Protein AF-A0AAE1LHD4-F1 (afdb_monomer_lite)

Secondary structure (DSSP, 8-state):
---------HHHHHHHHHHHHHHHHTT-SSSSS---PPPPPGGG-EEETTS-EESSHHHHHHS---S-------S-------S--EEEESPPPTTGGGTT--------------------PPPHHHHHHHHHHHSSS-SS----S-HHHHHHHHHHHHHHHTT---STTSS----HHHHHHHIIIIIIHHHHHHHHHS-TTSTTHHHHHHHHHHHHHHHHHHHHHHHHHHHHHHHHHHHTS------------------PPPPPPPPPPP-------------

pLDDT: mean 71.4, std 17.95, range [34.34, 95.12]

Sequence (283 aa):
MAATTFQFSRTALLAMLLPALLASAALLPLALAACPCPPAPAAAEVCGSDHKTYPSACDLTCTAPTVLDTFRPDRRRACTPAGVTAAHPGPCRPAEDSVLAPELNDSLTTGGRARRSPKEPVTLEQYTGCCSRKSGYLCGHENYGNQEVSSLFAAKQECSCLGFPSEEYQGIVYNFEQWDRCKKLTCYDAGQSCWQSCRHGSRKFQDCRNTCYLQGLRCGCECLVMIFEQQDTSEEAEEAAPLVRSSSLDPDEEVSLTAAAPRPAAPAAPAVLLAAAALLTAW

InterPro domains:
  IPR002350 Kazal domain [PF07648] (34-63)
  IPR002350 Kazal domain [PS51465] (29-94)
  IPR036058 Kazal domain superfamily [SSF100895] (35-93)

Radius of gyration: 33.43 Å; chains: 1; bounding box: 106×88×86 Å

Foldseek 3Di:
DDDDDDDDPPVVVVVVVVVVVVVVVPPPDDPPQDDPDPQADLQQWFQWPVRFIDSHPSRQLRVDDDDDDPDDDDDDDDSDDDPTDGPGGHHRDPVVVVVPDDDDDDDDDDDDPDPDDPDDFQALVLLQVQQCVPPVDGLDDDPDVDPQVVVVVSLLSSLVSRVHDNPVPPPDPDPSVQLVVQLVVPQPVQLVVQLVPQDPPDPCSVVSNRVSVSSSSNSSSVSVVVVVVVVVVVVVVVVPPPPPPPPDDDDDDDDDDDDDDDDDDDDDDDDDDDDDDDDDDDD

Organism: NCBI:txid407009

Structure (mmCIF, N/CA/C/O backbone):
data_AF-A0AAE1LHD4-F1
#
_entry.id   AF-A0AAE1LHD4-F1
#
loop_
_atom_site.group_PDB
_atom_site.id
_atom_site.type_symbol
_atom_site.label_atom_id
_atom_site.label_alt_id
_atom_site.label_comp_id
_atom_site.label_asym_id
_atom_site.label_entity_id
_atom_site.label_seq_id
_atom_site.pdbx_PDB_ins_code
_atom_site.Cartn_x
_atom_site.Cartn_y
_atom_site.Cartn_z
_atom_site.occupancy
_atom_site.B_iso_or_equiv
_atom_site.auth_seq_id
_atom_site.auth_comp_id
_atom_site.auth_asym_id
_atom_site.auth_atom_id
_atom_site.pdbx_PDB_model_num
ATOM 1 N N . MET A 1 1 ? -65.462 60.675 -2.587 1.00 42.84 1 MET A N 1
ATOM 2 C CA . MET A 1 1 ? -64.532 59.673 -3.149 1.00 42.84 1 MET A CA 1
ATOM 3 C C . MET A 1 1 ? -64.633 58.427 -2.283 1.00 42.84 1 MET A C 1
ATOM 5 O O . MET A 1 1 ? -64.123 58.439 -1.174 1.00 42.84 1 MET A O 1
ATOM 9 N N . ALA A 1 2 ? -65.391 57.420 -2.721 1.00 44.91 2 ALA A N 1
ATOM 10 C CA . ALA A 1 2 ? -65.556 56.157 -2.003 1.00 44.91 2 ALA A CA 1
ATOM 11 C C . ALA A 1 2 ? -64.759 55.083 -2.748 1.00 44.91 2 ALA A C 1
ATOM 13 O O . ALA A 1 2 ? -65.034 54.810 -3.913 1.00 44.91 2 ALA A O 1
ATOM 14 N N . ALA A 1 3 ? -63.734 54.540 -2.094 1.00 49.16 3 ALA A N 1
ATOM 15 C CA . ALA A 1 3 ? -62.909 53.468 -2.626 1.00 49.16 3 ALA A CA 1
ATOM 16 C C . ALA A 1 3 ? -63.521 52.123 -2.219 1.00 49.16 3 ALA A C 1
ATOM 18 O O . ALA A 1 3 ? -63.497 51.745 -1.051 1.00 49.16 3 ALA A O 1
ATOM 19 N N . THR A 1 4 ? -64.091 51.411 -3.186 1.00 57.31 4 THR A N 1
ATOM 20 C CA . THR A 1 4 ? -64.522 50.018 -3.041 1.00 57.31 4 THR A CA 1
ATOM 21 C C . THR A 1 4 ? -63.319 49.099 -3.217 1.00 57.31 4 THR A C 1
ATOM 23 O O . THR A 1 4 ? -62.803 48.944 -4.323 1.00 57.31 4 THR A O 1
ATOM 26 N N . THR A 1 5 ? -62.863 48.489 -2.129 1.00 58.00 5 THR A N 1
ATOM 27 C CA . THR A 1 5 ? -61.831 47.451 -2.140 1.00 58.00 5 THR A CA 1
ATOM 28 C C . THR A 1 5 ? -62.464 46.091 -2.435 1.00 58.00 5 THR A C 1
ATOM 30 O O . THR A 1 5 ? -63.276 45.575 -1.672 1.00 58.00 5 THR A O 1
ATOM 33 N N . PHE A 1 6 ? -62.095 45.506 -3.577 1.00 56.97 6 PHE A N 1
ATOM 34 C CA . PHE A 1 6 ? -62.496 44.157 -3.974 1.00 56.97 6 PHE A CA 1
ATOM 35 C C . PHE A 1 6 ? -61.706 43.118 -3.170 1.00 56.97 6 PHE A C 1
ATOM 37 O O . PHE A 1 6 ? -60.492 42.975 -3.318 1.00 56.97 6 PHE A O 1
ATOM 44 N N . GLN A 1 7 ? -62.408 42.385 -2.311 1.00 60.22 7 GLN A N 1
ATOM 45 C CA . GLN A 1 7 ? -61.856 41.336 -1.464 1.00 60.22 7 GLN A CA 1
ATOM 46 C C . GLN A 1 7 ? -61.857 40.012 -2.248 1.00 60.22 7 GLN A C 1
ATOM 48 O O . GLN A 1 7 ? -62.799 39.226 -2.179 1.00 60.22 7 GLN A O 1
ATOM 53 N N . PHE A 1 8 ? -60.818 39.771 -3.053 1.00 54.38 8 PHE A N 1
ATOM 54 C CA . PHE A 1 8 ? -60.659 38.484 -3.737 1.00 54.38 8 PHE A CA 1
ATOM 55 C C . PHE A 1 8 ? -60.335 37.386 -2.716 1.00 54.38 8 PHE A C 1
ATOM 57 O O . PHE A 1 8 ? -59.286 37.393 -2.067 1.00 54.38 8 PHE A O 1
ATOM 64 N N . SER A 1 9 ? -61.266 36.443 -2.564 1.00 58.22 9 SER A N 1
ATOM 65 C CA . SER A 1 9 ? -61.147 35.308 -1.653 1.00 58.22 9 SER A CA 1
ATOM 66 C C . SER A 1 9 ? -59.992 34.401 -2.076 1.00 58.22 9 SER A C 1
ATOM 68 O O . SER A 1 9 ? -60.052 33.715 -3.098 1.00 58.22 9 SER A O 1
ATOM 70 N N . ARG A 1 10 ? -58.939 34.372 -1.251 1.00 62.28 10 ARG A N 1
ATOM 71 C CA . ARG A 1 10 ? -57.726 33.550 -1.423 1.00 62.28 10 ARG A CA 1
ATOM 72 C C . ARG A 1 10 ? -58.007 32.054 -1.620 1.00 62.28 10 ARG A C 1
ATOM 74 O O . ARG A 1 10 ? -57.157 31.338 -2.138 1.00 62.28 10 ARG A O 1
ATOM 81 N N . THR A 1 11 ? -59.194 31.585 -1.245 1.00 65.31 11 THR A N 1
ATOM 82 C CA . THR A 1 11 ? -59.599 30.179 -1.359 1.00 65.31 11 THR A CA 1
ATOM 83 C C . THR A 1 11 ? -59.817 29.723 -2.803 1.00 65.31 11 THR A C 1
ATOM 85 O O . THR A 1 11 ? -59.513 28.576 -3.120 1.00 65.31 11 THR A O 1
ATOM 88 N N . ALA A 1 12 ? -60.258 30.606 -3.705 1.00 63.97 12 ALA A N 1
ATOM 89 C CA . ALA A 1 12 ? -60.521 30.238 -5.101 1.00 63.97 12 ALA A CA 1
ATOM 90 C C . ALA A 1 12 ? -59.229 30.002 -5.905 1.00 63.97 12 ALA A C 1
ATOM 92 O O . ALA A 1 12 ? -59.182 29.145 -6.785 1.00 63.97 12 ALA A O 1
ATOM 93 N N . LEU A 1 13 ? -58.158 30.724 -5.565 1.00 60.38 13 LEU A N 1
ATOM 94 C CA . LEU A 1 13 ? -56.859 30.607 -6.232 1.00 60.38 13 LEU A CA 1
ATOM 95 C C . LEU A 1 13 ? -56.137 29.297 -5.870 1.00 60.38 13 LEU A C 1
ATOM 97 O O . LEU A 1 13 ? -55.505 28.686 -6.727 1.00 60.38 13 LEU A O 1
ATOM 101 N N . LEU A 1 14 ? -56.288 28.823 -4.628 1.00 61.97 14 LEU A N 1
ATOM 102 C CA . LEU A 1 14 ? -55.712 27.549 -4.180 1.00 61.97 14 LEU A CA 1
ATOM 103 C C . LEU A 1 14 ? -56.397 26.327 -4.811 1.00 61.97 14 LEU A C 1
ATOM 105 O O . LEU A 1 14 ? -55.721 25.353 -5.136 1.00 61.97 14 LEU A O 1
ATOM 109 N N . ALA A 1 15 ? -57.712 26.387 -5.045 1.00 66.81 15 ALA A N 1
ATOM 110 C CA . ALA A 1 15 ? -58.463 25.280 -5.642 1.00 66.81 15 ALA A CA 1
ATOM 111 C C . ALA A 1 15 ? -58.086 25.010 -7.113 1.00 66.81 15 ALA A C 1
ATOM 113 O O . ALA A 1 15 ? -58.158 23.869 -7.564 1.00 66.81 15 ALA A O 1
ATOM 114 N N . MET A 1 16 ? -57.638 26.034 -7.848 1.00 67.38 16 MET A N 1
ATOM 115 C CA . MET A 1 16 ? -57.263 25.903 -9.264 1.00 67.38 16 MET A CA 1
ATOM 116 C C . MET A 1 16 ? -55.822 25.405 -9.474 1.00 67.38 16 MET A C 1
ATOM 118 O O . MET A 1 16 ? -55.519 24.854 -10.528 1.00 67.38 16 MET A O 1
ATOM 122 N N . LEU A 1 17 ? -54.927 25.560 -8.490 1.00 64.44 17 LEU A N 1
ATOM 123 C CA . LEU A 1 17 ? -53.506 25.192 -8.626 1.00 64.44 17 LEU A CA 1
ATOM 124 C C . LEU A 1 17 ? -53.196 23.741 -8.210 1.00 64.44 17 LEU A C 1
ATOM 126 O O . LEU A 1 17 ? -52.230 23.155 -8.701 1.00 64.44 17 LEU A O 1
ATOM 130 N N . LEU A 1 18 ? -54.023 23.136 -7.352 1.00 68.50 18 LEU A N 1
ATOM 131 C CA . LEU A 1 18 ? -53.816 21.777 -6.833 1.00 68.50 18 LEU A CA 1
ATOM 132 C C . LEU A 1 18 ? -53.799 20.660 -7.906 1.00 68.50 18 LEU A C 1
ATOM 134 O O . LEU A 1 18 ? -52.892 19.826 -7.867 1.00 68.50 18 LEU A O 1
ATOM 138 N N . PRO A 1 19 ? -54.738 20.607 -8.876 1.00 63.91 19 PRO A N 1
ATOM 139 C CA . PRO A 1 19 ? -54.756 19.514 -9.852 1.00 63.91 19 PRO A CA 1
ATOM 140 C C . PRO A 1 19 ? -53.612 19.601 -10.878 1.00 63.91 19 PRO A C 1
ATOM 142 O O . PRO A 1 19 ? -53.141 18.568 -11.349 1.00 63.91 19 PRO A O 1
ATOM 145 N N . ALA A 1 20 ? -53.107 20.803 -11.183 1.00 61.66 20 ALA A N 1
ATOM 146 C CA . ALA A 1 20 ? -51.972 20.986 -12.097 1.00 61.66 20 ALA A CA 1
ATOM 147 C C . ALA A 1 20 ? -50.634 20.516 -11.488 1.00 61.66 20 ALA A C 1
ATOM 149 O O . ALA A 1 20 ? -49.793 19.946 -12.188 1.00 61.66 20 ALA A O 1
ATOM 150 N N . LEU A 1 21 ? -50.452 20.707 -10.176 1.00 60.88 21 LEU A N 1
ATOM 151 C CA . LEU A 1 21 ? -49.291 20.200 -9.433 1.00 60.88 21 LEU A CA 1
ATOM 152 C C . LEU A 1 21 ? -49.320 18.673 -9.253 1.00 60.88 21 LEU A C 1
ATOM 154 O O . LEU A 1 21 ? -48.279 18.026 -9.328 1.00 60.88 21 LEU A O 1
ATOM 158 N N . LEU A 1 22 ? -50.500 18.071 -9.076 1.00 60.59 22 LEU A N 1
ATOM 159 C CA . LEU A 1 22 ? -50.628 16.610 -8.985 1.00 60.59 22 LEU A CA 1
ATOM 160 C C . LEU A 1 22 ? -50.371 15.902 -10.327 1.00 60.59 22 LEU A C 1
ATOM 162 O O . LEU A 1 22 ? -49.771 14.830 -10.342 1.00 60.59 22 LEU A O 1
ATOM 166 N N . ALA A 1 23 ? -50.748 16.508 -11.458 1.00 57.28 23 ALA A N 1
ATOM 167 C CA . ALA A 1 23 ? -50.506 15.934 -12.786 1.00 57.28 23 ALA A CA 1
ATOM 168 C C . ALA A 1 23 ? -49.021 15.957 -13.209 1.00 57.28 23 ALA A C 1
ATOM 170 O O . ALA A 1 23 ? -48.595 15.132 -14.016 1.00 57.28 23 ALA A O 1
ATOM 171 N N . SER A 1 24 ? -48.212 16.866 -12.655 1.00 56.28 24 SER A N 1
ATOM 172 C CA . SER A 1 24 ? -46.787 17.006 -12.996 1.00 56.28 24 SER A CA 1
ATOM 173 C C . SER A 1 24 ? -45.866 16.061 -12.207 1.00 56.28 24 SER A C 1
ATOM 175 O O . SER A 1 24 ? -44.758 15.778 -12.656 1.00 56.28 24 SER A O 1
ATOM 177 N N . ALA A 1 25 ? -46.326 15.496 -11.086 1.00 54.88 25 ALA A N 1
ATOM 178 C CA . ALA A 1 25 ? -45.542 14.563 -10.271 1.00 54.88 25 ALA A CA 1
ATOM 179 C C . ALA A 1 25 ? -45.547 13.110 -10.797 1.00 54.88 25 ALA A C 1
ATOM 181 O O . ALA A 1 25 ? -44.648 12.337 -10.471 1.00 54.88 25 ALA A O 1
ATOM 182 N N . ALA A 1 26 ? -46.520 12.724 -11.631 1.00 54.72 26 ALA A N 1
ATOM 183 C CA . ALA A 1 26 ? -46.697 11.331 -12.060 1.00 54.72 26 ALA A CA 1
ATOM 184 C C . ALA A 1 26 ? -45.858 10.911 -13.288 1.00 54.72 26 ALA A C 1
ATOM 186 O O . ALA A 1 26 ? -45.766 9.722 -13.578 1.00 54.72 26 ALA A O 1
ATOM 187 N N . LEU A 1 27 ? -45.225 11.851 -14.002 1.00 52.78 27 LEU A N 1
ATOM 188 C CA . LEU A 1 27 ? -44.420 11.558 -15.203 1.00 52.78 27 LEU A CA 1
ATOM 189 C C . LEU A 1 27 ? -42.903 11.501 -14.949 1.00 52.78 27 LEU A C 1
ATOM 191 O O . LEU A 1 27 ? -42.139 11.261 -15.881 1.00 52.78 27 LEU A O 1
ATOM 195 N N . LEU A 1 28 ? -42.444 11.706 -13.710 1.00 53.38 28 LEU A N 1
ATOM 196 C CA . LEU A 1 28 ? -41.013 11.805 -13.396 1.00 53.38 28 LEU A CA 1
ATOM 197 C C . LEU A 1 28 ? -40.227 10.521 -13.016 1.00 53.38 28 LEU A C 1
ATOM 199 O O . LEU A 1 28 ? -39.018 10.673 -12.832 1.00 53.38 28 LEU A O 1
ATOM 203 N N . PRO A 1 29 ? -40.755 9.277 -12.919 1.00 51.25 29 PRO A N 1
ATOM 204 C CA . PRO A 1 29 ? -39.949 8.181 -12.367 1.00 51.25 29 PRO A CA 1
ATOM 205 C C . PRO A 1 29 ? -39.412 7.162 -13.396 1.00 51.25 29 PRO A C 1
ATOM 207 O O . PRO A 1 29 ? -39.362 5.980 -13.079 1.00 51.25 29 PRO A O 1
ATOM 210 N N . LEU A 1 30 ? -39.003 7.554 -14.613 1.00 50.09 30 LEU A N 1
ATOM 211 C CA . LEU A 1 30 ? -38.451 6.586 -15.596 1.00 50.09 30 LEU A CA 1
ATOM 212 C C . LEU A 1 30 ? -37.137 6.992 -16.296 1.00 50.09 30 LEU A C 1
ATOM 214 O O . LEU A 1 30 ? -36.591 6.200 -17.055 1.00 50.09 30 LEU A O 1
ATOM 218 N N . ALA A 1 31 ? -36.572 8.175 -16.027 1.00 50.78 31 ALA A N 1
ATOM 219 C CA . ALA A 1 31 ? -35.369 8.669 -16.724 1.00 50.78 31 ALA A CA 1
ATOM 220 C C . ALA A 1 31 ? -34.069 8.650 -15.884 1.00 50.78 31 ALA A C 1
ATOM 222 O O . ALA A 1 31 ? -33.108 9.350 -16.214 1.00 50.78 31 ALA A O 1
ATOM 223 N N . LEU A 1 32 ? -34.033 7.887 -14.785 1.00 53.19 32 LEU A N 1
ATOM 224 C CA . LEU A 1 32 ? -32.940 7.911 -13.796 1.00 53.19 32 LEU A CA 1
ATOM 225 C C . LEU A 1 32 ? -32.068 6.645 -13.737 1.00 53.19 32 LEU A C 1
ATOM 227 O O . LEU A 1 32 ? -31.221 6.559 -12.858 1.00 53.19 32 LEU A O 1
ATOM 231 N N . ALA A 1 33 ? -32.215 5.684 -14.653 1.00 54.31 33 ALA A N 1
ATOM 232 C CA . ALA A 1 33 ? -31.524 4.392 -14.52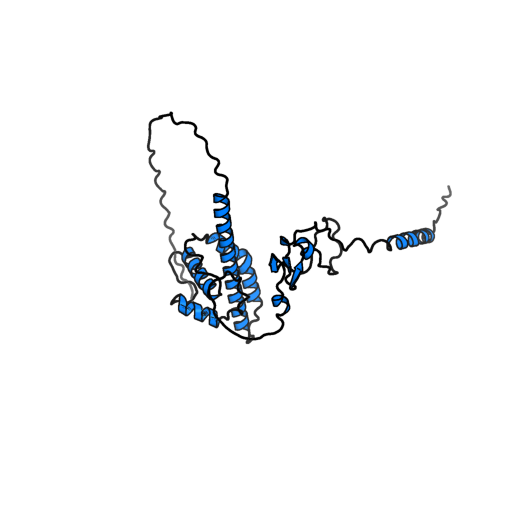9 1.00 54.31 33 ALA A CA 1
ATOM 233 C C . ALA A 1 33 ? -30.831 3.900 -15.810 1.00 54.31 33 ALA A C 1
ATOM 235 O O . ALA A 1 33 ? -30.786 2.702 -16.067 1.00 54.31 33 ALA A O 1
ATOM 236 N N . ALA A 1 34 ? -30.283 4.799 -16.625 1.00 56.53 34 ALA A N 1
ATOM 237 C CA . ALA A 1 34 ? -29.390 4.385 -17.701 1.00 56.53 34 ALA A CA 1
ATOM 238 C C . ALA A 1 34 ? -28.229 5.370 -17.802 1.00 56.53 34 ALA A C 1
ATOM 240 O O . ALA A 1 34 ? -28.387 6.479 -18.311 1.00 56.53 34 ALA A O 1
ATOM 241 N N . CYS A 1 35 ? -27.061 4.975 -17.302 1.00 65.88 35 CYS A N 1
ATOM 242 C CA . CYS A 1 35 ? -25.823 5.507 -17.845 1.00 65.88 35 CYS A CA 1
ATOM 243 C C . CYS A 1 35 ? -25.655 4.945 -19.258 1.00 65.88 35 CYS A C 1
ATOM 245 O O . CYS A 1 35 ? -25.518 3.728 -19.394 1.00 65.88 35 CYS A O 1
ATOM 247 N N . PRO A 1 36 ? -25.643 5.766 -20.316 1.00 74.69 36 PRO A N 1
ATOM 248 C CA . PRO A 1 36 ? -25.242 5.276 -21.621 1.00 74.69 36 PRO A CA 1
ATOM 249 C C . PRO A 1 36 ? -23.716 5.121 -21.633 1.00 74.69 36 PRO A C 1
ATOM 251 O O . PRO A 1 36 ? -22.993 6.074 -21.920 1.00 74.69 36 PRO A O 1
ATOM 254 N N . CYS A 1 37 ? -23.223 3.932 -21.295 1.00 81.75 37 CYS A N 1
ATOM 255 C CA . CYS A 1 37 ? -21.841 3.566 -21.578 1.00 81.75 37 CYS A CA 1
ATOM 256 C C . CYS A 1 37 ? -21.720 3.219 -23.071 1.00 81.75 37 CYS A C 1
ATOM 258 O O . CYS A 1 37 ? -22.602 2.543 -23.614 1.00 81.75 37 CYS A O 1
ATOM 260 N N . PRO A 1 38 ? -20.686 3.711 -23.779 1.00 85.38 38 PRO A N 1
ATOM 261 C CA . PRO A 1 38 ? -20.447 3.286 -25.150 1.00 85.38 38 PRO A CA 1
ATOM 262 C C . PRO A 1 38 ? -20.172 1.773 -25.176 1.00 85.38 38 PRO A C 1
ATOM 264 O O . PRO A 1 38 ? -19.605 1.247 -24.216 1.00 85.38 38 PRO A O 1
ATOM 267 N N . PRO A 1 39 ? -20.540 1.065 -26.257 1.00 84.38 39 PRO A N 1
ATOM 268 C CA . PRO A 1 39 ? -20.242 -0.355 -26.382 1.00 84.38 39 PRO A CA 1
ATOM 269 C C . PRO A 1 39 ? -18.728 -0.576 -26.294 1.00 84.38 39 PRO A C 1
ATOM 271 O O . PRO A 1 39 ? -17.961 0.019 -27.054 1.00 84.38 39 PRO A O 1
ATOM 274 N N . ALA A 1 40 ? -18.309 -1.419 -25.355 1.00 85.75 40 ALA A N 1
ATOM 275 C CA . ALA A 1 40 ? -16.911 -1.737 -25.113 1.00 85.75 40 ALA A CA 1
ATOM 276 C C . ALA A 1 40 ? -16.550 -3.103 -25.730 1.00 85.75 40 ALA A C 1
ATOM 278 O O . ALA A 1 40 ? -17.396 -4.000 -25.778 1.00 85.75 40 ALA A O 1
ATOM 279 N N . PRO A 1 41 ? -15.319 -3.283 -26.242 1.00 85.94 41 PRO A N 1
ATOM 280 C CA . PRO A 1 41 ? -14.858 -4.588 -26.707 1.00 85.94 41 PRO A CA 1
ATOM 281 C C . PRO A 1 41 ? -14.706 -5.554 -25.524 1.00 85.94 41 PRO A C 1
ATOM 283 O O . PRO A 1 41 ? -14.436 -5.119 -24.412 1.00 85.94 41 PRO A O 1
ATOM 286 N N . ALA A 1 42 ? -14.763 -6.868 -25.765 1.00 79.38 42 ALA A N 1
ATOM 287 C CA . ALA A 1 42 ? -14.571 -7.879 -24.712 1.00 79.38 42 ALA A CA 1
ATOM 288 C C . ALA A 1 42 ? -13.225 -7.740 -23.962 1.00 79.38 42 ALA A C 1
ATOM 290 O O . ALA A 1 42 ? -13.112 -8.087 -22.794 1.00 79.38 42 ALA A O 1
ATOM 291 N N . ALA A 1 43 ? -12.201 -7.169 -24.605 1.00 83.06 43 ALA A N 1
ATOM 292 C CA . ALA A 1 43 ? -10.917 -6.872 -23.965 1.00 83.06 43 ALA A CA 1
ATOM 293 C C . ALA A 1 43 ? -10.984 -5.757 -22.896 1.00 83.06 43 ALA A C 1
ATOM 295 O O . ALA A 1 43 ? -10.015 -5.559 -22.170 1.00 83.06 43 ALA A O 1
ATOM 296 N N . ALA A 1 44 ? -12.092 -5.016 -22.819 1.00 90.38 44 ALA A N 1
ATOM 297 C CA . ALA A 1 44 ? -12.313 -3.944 -21.852 1.00 90.38 44 ALA A CA 1
ATOM 298 C C . ALA A 1 44 ? -13.053 -4.407 -20.586 1.00 90.38 44 ALA A C 1
ATOM 300 O O . ALA A 1 44 ? -13.334 -3.573 -19.723 1.00 90.38 44 ALA A O 1
ATOM 301 N N . GLU A 1 45 ? -13.358 -5.704 -20.470 1.00 95.12 45 GLU A N 1
ATOM 302 C CA . GLU A 1 45 ? -13.973 -6.273 -19.274 1.00 95.12 45 GLU A CA 1
ATOM 303 C C . GLU A 1 45 ? -13.129 -6.000 -18.023 1.00 95.12 45 GLU A C 1
ATOM 305 O O . GLU A 1 45 ? -11.896 -5.959 -18.072 1.00 95.12 45 GLU A O 1
ATOM 310 N N . VAL A 1 46 ? -13.796 -5.821 -16.884 1.00 94.50 46 VAL A N 1
ATOM 311 C CA . VAL A 1 46 ? -13.155 -5.626 -15.578 1.00 94.50 46 VAL A CA 1
ATOM 312 C C . VAL A 1 46 ? -13.852 -6.465 -14.514 1.00 94.50 46 VAL A C 1
ATOM 314 O O . VAL A 1 46 ? -15.076 -6.591 -14.521 1.00 94.50 46 VAL A O 1
ATOM 317 N N . CYS A 1 47 ? -13.090 -7.006 -13.568 1.00 94.81 47 CYS A N 1
ATOM 318 C CA . CYS A 1 47 ? -13.636 -7.688 -12.403 1.00 94.81 47 CYS A CA 1
ATOM 319 C C . CYS A 1 47 ? -13.815 -6.677 -11.268 1.00 94.81 47 CYS A C 1
ATOM 321 O O . CYS A 1 47 ? -12.863 -5.987 -10.891 1.00 94.81 47 CYS A O 1
ATOM 323 N N . GLY A 1 48 ? -15.030 -6.552 -10.739 1.00 92.62 48 GLY A N 1
ATOM 324 C CA . GLY A 1 48 ? -15.312 -5.728 -9.567 1.00 92.62 48 GLY A CA 1
ATOM 325 C C . GLY A 1 48 ? -14.877 -6.405 -8.269 1.00 92.62 48 GLY A C 1
ATOM 326 O O . GLY A 1 48 ? -14.730 -7.623 -8.195 1.00 92.62 48 GLY A O 1
ATOM 327 N N . SER A 1 49 ? -14.714 -5.620 -7.207 1.00 88.94 49 SER A N 1
ATOM 328 C CA . SER A 1 49 ? -14.438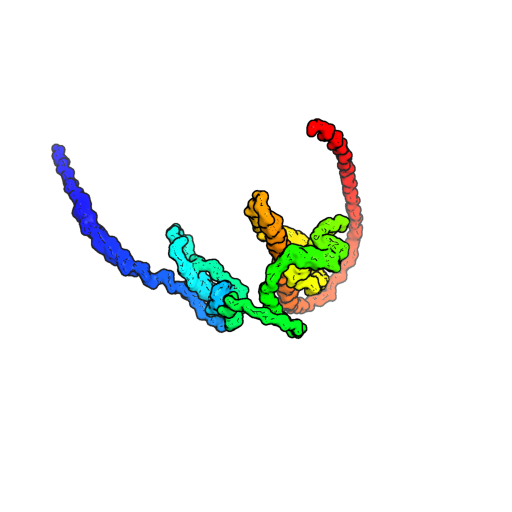 -6.128 -5.857 1.00 88.94 49 SER A CA 1
ATOM 329 C C . SER A 1 49 ? -15.588 -6.953 -5.262 1.00 88.94 49 SER A C 1
ATOM 331 O O . SER A 1 49 ? -15.438 -7.524 -4.188 1.00 88.94 49 SER A O 1
ATOM 333 N N . ASP A 1 50 ? -16.741 -6.998 -5.933 1.00 89.62 50 ASP A N 1
ATOM 334 C CA . ASP A 1 50 ? -17.872 -7.880 -5.645 1.00 89.62 50 ASP A CA 1
ATOM 335 C C . ASP A 1 50 ? -17.823 -9.204 -6.430 1.00 89.62 50 ASP A C 1
ATOM 337 O O . ASP A 1 50 ? -18.817 -9.927 -6.462 1.00 89.62 50 ASP A O 1
ATOM 341 N N . HIS A 1 51 ? -16.684 -9.507 -7.063 1.00 91.94 51 HIS A N 1
ATOM 342 C CA . HIS A 1 51 ? -16.445 -10.695 -7.888 1.00 91.94 51 HIS A CA 1
ATOM 343 C C . HIS A 1 51 ? -17.371 -10.813 -9.107 1.00 91.94 51 HIS A C 1
ATOM 345 O O . HIS A 1 51 ? -17.559 -11.890 -9.663 1.00 91.94 51 HIS A O 1
ATOM 351 N N . LYS A 1 52 ? -17.925 -9.692 -9.584 1.00 92.62 52 LYS A N 1
ATOM 352 C CA . LYS A 1 52 ? -18.692 -9.658 -10.834 1.00 92.62 52 LYS A CA 1
ATOM 353 C C . LYS A 1 52 ? -17.870 -9.095 -11.978 1.00 92.62 52 LYS A C 1
ATOM 355 O O . LYS A 1 52 ? -17.139 -8.120 -11.821 1.00 92.62 52 LYS A O 1
ATOM 360 N N . THR A 1 53 ? -18.035 -9.699 -13.151 1.00 93.94 53 THR A N 1
ATOM 361 C CA . THR A 1 53 ? -17.452 -9.182 -14.391 1.00 93.94 53 THR A CA 1
ATOM 362 C C . THR A 1 53 ? -18.352 -8.097 -14.964 1.00 93.94 53 THR A C 1
ATOM 364 O O . THR A 1 53 ? -19.544 -8.324 -15.179 1.00 93.94 53 THR A O 1
ATOM 367 N N . TYR A 1 54 ? -17.768 -6.938 -15.242 1.00 92.56 54 TYR A N 1
ATOM 368 C CA . TYR A 1 54 ? -18.416 -5.812 -15.899 1.00 92.56 54 TYR A CA 1
ATOM 369 C C . TYR A 1 54 ? -17.862 -5.659 -17.321 1.00 92.56 54 TYR A C 1
ATOM 371 O O . TYR A 1 54 ? -16.649 -5.780 -17.496 1.00 92.56 54 TYR A O 1
ATOM 379 N N . PRO A 1 55 ? -18.702 -5.355 -18.332 1.00 93.06 55 PRO A N 1
ATOM 380 C CA . PRO A 1 55 ? -18.256 -5.206 -19.724 1.00 93.06 55 PRO A CA 1
ATOM 381 C C . PRO A 1 55 ? -17.225 -4.091 -19.926 1.00 93.06 55 PRO A C 1
ATOM 383 O O . PRO A 1 55 ? -16.422 -4.135 -20.855 1.00 93.06 55 PRO A O 1
ATOM 386 N N . SER A 1 56 ? -17.262 -3.076 -19.063 1.00 92.62 56 SER A N 1
ATOM 387 C CA . SER A 1 56 ? -16.303 -1.984 -19.037 1.00 92.62 56 SER A CA 1
ATOM 388 C C . SER A 1 56 ? -16.209 -1.359 -17.649 1.00 92.62 56 SER A C 1
ATOM 390 O O . SER A 1 56 ? -17.098 -1.509 -16.806 1.00 92.62 56 SER A O 1
ATOM 392 N N . ALA A 1 57 ? -15.162 -0.564 -17.428 1.00 90.00 57 ALA A N 1
ATOM 393 C CA . ALA A 1 57 ? -15.062 0.285 -16.243 1.00 90.00 57 ALA A CA 1
ATOM 394 C C . ALA A 1 57 ? -16.235 1.281 -16.125 1.00 90.00 57 ALA A C 1
ATOM 396 O O . ALA A 1 57 ? -16.644 1.612 -15.013 1.00 90.00 57 ALA A O 1
ATOM 397 N N . CYS A 1 58 ? -16.805 1.726 -17.255 1.00 87.81 58 CYS A N 1
ATOM 398 C CA . CYS A 1 58 ? -17.982 2.597 -17.259 1.00 87.81 58 CYS A CA 1
ATOM 399 C C . CYS A 1 58 ? -19.197 1.870 -16.672 1.00 87.81 58 CYS A C 1
ATOM 401 O O . CYS A 1 58 ? -19.886 2.413 -15.808 1.00 87.81 58 CYS A O 1
ATOM 403 N N . ASP A 1 59 ? -19.416 0.619 -17.081 1.00 88.31 59 ASP A N 1
ATOM 404 C CA . ASP A 1 59 ? -20.530 -0.186 -16.582 1.00 88.31 59 ASP A CA 1
ATOM 405 C C . ASP A 1 59 ? -20.400 -0.437 -15.077 1.00 88.31 59 ASP A C 1
ATOM 407 O O . ASP A 1 59 ? -21.376 -0.241 -14.355 1.00 88.31 59 ASP A O 1
ATOM 411 N N . LEU A 1 60 ? -19.188 -0.737 -14.586 1.00 87.88 60 LEU A N 1
ATOM 412 C CA . LEU A 1 60 ? -18.901 -0.888 -13.151 1.00 87.88 60 LEU A CA 1
ATOM 413 C C . LEU A 1 60 ? -19.271 0.373 -12.357 1.00 87.88 60 LEU A C 1
ATOM 415 O O . LEU A 1 60 ? -19.902 0.290 -11.303 1.00 87.88 60 LEU A O 1
ATOM 419 N N . THR A 1 61 ? -18.940 1.560 -12.875 1.00 82.56 61 THR A N 1
ATOM 420 C CA . THR A 1 61 ? -19.310 2.830 -12.223 1.00 82.56 61 THR A CA 1
ATOM 421 C C . THR A 1 61 ? -20.811 3.131 -12.254 1.00 82.56 61 THR A C 1
ATOM 423 O O . THR A 1 61 ? -21.282 3.975 -11.491 1.00 82.56 61 THR A O 1
ATOM 426 N N . CYS A 1 62 ? -21.573 2.450 -13.111 1.00 78.31 62 CYS A N 1
ATOM 427 C CA . CYS A 1 62 ? -22.981 2.739 -13.376 1.00 78.31 62 CYS A CA 1
ATOM 428 C C . CYS A 1 62 ? -23.970 1.736 -12.777 1.00 78.31 62 CYS A C 1
ATOM 430 O O . CYS A 1 62 ? -25.134 2.075 -12.578 1.00 78.31 62 CYS A O 1
ATOM 432 N N . THR A 1 63 ? -23.528 0.532 -12.426 1.00 70.81 63 THR A N 1
ATOM 433 C CA . THR A 1 63 ? -24.335 -0.524 -11.787 1.00 70.81 63 THR A CA 1
ATOM 434 C C . THR A 1 63 ? -24.617 -0.304 -10.301 1.00 70.81 63 THR A C 1
ATOM 436 O O . THR A 1 63 ? -25.161 -1.187 -9.640 1.00 70.81 63 THR A O 1
ATOM 439 N N . ALA A 1 64 ? -24.277 0.860 -9.756 1.00 59.44 64 ALA A N 1
ATOM 440 C CA . ALA A 1 64 ? -24.284 1.123 -8.329 1.00 59.44 64 ALA A CA 1
ATOM 441 C C . ALA A 1 64 ? -25.371 2.131 -7.893 1.00 59.44 64 ALA A C 1
ATOM 443 O O . ALA A 1 64 ? -25.096 3.325 -7.774 1.00 59.44 64 ALA A O 1
ATOM 444 N N . PRO A 1 65 ? -26.617 1.693 -7.635 1.00 50.66 65 PRO A N 1
ATOM 445 C CA . PRO A 1 65 ? -27.633 2.554 -7.050 1.00 50.66 65 PRO A CA 1
ATOM 446 C C . PRO A 1 65 ? -27.674 2.380 -5.526 1.00 50.66 65 PRO A C 1
ATOM 448 O O . PRO A 1 65 ? -28.069 1.325 -5.035 1.00 50.66 65 PRO A O 1
ATOM 451 N N . THR A 1 66 ? -27.372 3.427 -4.749 1.00 47.66 66 THR A N 1
ATOM 452 C CA . THR A 1 66 ? -27.941 3.545 -3.395 1.00 47.66 66 THR A CA 1
ATOM 453 C C . THR A 1 66 ? -28.525 4.926 -3.112 1.00 47.66 66 THR A C 1
ATOM 455 O O . THR A 1 66 ? -28.093 5.964 -3.605 1.00 47.66 66 THR A O 1
ATOM 458 N N . VAL A 1 67 ? -29.606 4.866 -2.341 1.00 47.69 67 VAL A N 1
ATOM 459 C CA . VAL A 1 67 ? -30.629 5.875 -2.087 1.00 47.69 67 VAL A CA 1
ATOM 460 C C . VAL A 1 67 ? -30.170 6.798 -0.961 1.00 47.69 67 VAL A C 1
ATOM 462 O O . VAL A 1 67 ? -30.658 6.653 0.148 1.00 47.69 67 VAL A O 1
ATOM 465 N N . LEU A 1 68 ? -29.203 7.694 -1.180 1.00 49.31 68 LEU A N 1
ATOM 466 C CA . LEU A 1 68 ? -28.926 8.784 -0.226 1.00 49.31 68 LEU A CA 1
ATOM 467 C C . LEU A 1 68 ? -27.938 9.816 -0.789 1.00 49.31 68 LEU A C 1
ATOM 469 O O . LEU A 1 68 ? -26.849 9.996 -0.262 1.00 49.31 68 LEU A O 1
ATOM 473 N N . ASP A 1 69 ? -28.325 10.543 -1.837 1.00 46.81 69 ASP A N 1
ATOM 474 C CA . ASP A 1 69 ? -27.776 11.893 -1.984 1.00 46.81 69 ASP A CA 1
ATOM 475 C C . ASP A 1 69 ? -28.832 12.857 -2.528 1.00 46.81 69 ASP A C 1
ATOM 477 O O . ASP A 1 69 ? -29.103 12.993 -3.723 1.00 46.81 69 ASP A O 1
ATOM 481 N N . THR A 1 70 ? -29.522 13.482 -1.583 1.00 47.69 70 THR A N 1
ATOM 482 C CA . THR A 1 70 ? -30.408 14.612 -1.817 1.00 47.69 70 THR A CA 1
ATOM 483 C C . THR A 1 70 ? -29.604 15.818 -2.304 1.00 47.69 70 THR A C 1
ATOM 485 O O . THR A 1 70 ? -28.841 16.411 -1.553 1.00 47.69 70 THR A O 1
ATOM 488 N N . PHE A 1 71 ? -29.911 16.244 -3.531 1.00 53.03 71 PHE A N 1
ATOM 489 C CA . PHE A 1 71 ? -29.839 17.630 -4.009 1.00 53.03 71 PHE A CA 1
ATOM 490 C C . PHE A 1 71 ? -28.448 18.299 -4.083 1.00 53.03 71 PHE A C 1
ATOM 492 O O . PHE A 1 71 ? -28.083 19.146 -3.268 1.00 53.03 71 PHE A O 1
ATOM 499 N N . ARG A 1 72 ? -27.757 18.099 -5.215 1.00 51.25 72 ARG A N 1
ATOM 500 C CA . ARG A 1 72 ? -26.907 19.150 -5.807 1.00 51.25 72 ARG A CA 1
ATOM 501 C C . ARG A 1 72 ? -27.176 19.286 -7.317 1.00 51.25 72 ARG A C 1
ATOM 503 O O . ARG A 1 72 ? -26.808 18.391 -8.071 1.00 51.25 72 ARG A O 1
ATOM 510 N N . PRO A 1 73 ? -27.826 20.373 -7.776 1.00 52.84 73 PRO A N 1
ATOM 511 C CA . PRO A 1 73 ? -28.403 20.443 -9.121 1.00 52.84 73 PRO A CA 1
ATOM 512 C C . PRO A 1 73 ? -27.459 20.911 -10.245 1.00 52.84 73 PRO A C 1
ATOM 514 O O . PRO A 1 73 ? -27.959 21.207 -11.324 1.00 52.84 73 PRO A O 1
ATOM 517 N N . ASP A 1 74 ? -26.133 20.987 -10.054 1.00 48.44 74 ASP A N 1
ATOM 518 C CA . ASP A 1 74 ? -25.278 21.661 -11.054 1.00 48.44 74 ASP A CA 1
ATOM 519 C C . ASP A 1 74 ? -23.915 21.012 -11.354 1.00 48.44 74 ASP A C 1
ATOM 521 O O . ASP A 1 74 ? -22.891 21.679 -11.495 1.00 48.44 74 ASP A O 1
ATOM 525 N N . ARG A 1 75 ? -23.876 19.681 -11.491 1.00 47.00 75 ARG A N 1
ATOM 526 C CA . ARG A 1 75 ? -22.795 19.018 -12.240 1.00 47.00 75 ARG A CA 1
ATOM 527 C C . ARG A 1 75 ? -23.353 17.913 -13.122 1.00 47.00 75 ARG A C 1
ATOM 529 O O . ARG A 1 75 ? -24.160 17.095 -12.691 1.00 47.00 75 ARG A O 1
ATOM 536 N N . ARG A 1 76 ? -22.904 17.915 -14.380 1.00 48.69 76 ARG A N 1
ATOM 537 C CA . ARG A 1 76 ? -23.137 16.863 -15.377 1.00 48.69 76 ARG A CA 1
ATOM 538 C C . ARG A 1 76 ? -22.958 15.494 -14.716 1.00 48.69 76 ARG A C 1
ATOM 540 O O . ARG A 1 76 ? -21.918 15.266 -14.112 1.00 48.69 76 ARG A O 1
ATOM 547 N N . ARG A 1 77 ? -24.001 14.662 -14.830 1.00 46.34 77 ARG A N 1
ATOM 548 C CA . ARG A 1 77 ? -24.165 13.280 -14.342 1.00 46.34 77 ARG A CA 1
ATOM 549 C C . ARG A 1 77 ? -22.823 12.585 -14.082 1.00 46.34 77 ARG A C 1
ATOM 551 O O . ARG A 1 77 ? -22.261 11.969 -14.980 1.00 46.34 77 ARG A O 1
ATOM 558 N N . ALA A 1 78 ? -22.316 12.736 -12.864 1.00 49.28 78 ALA A N 1
ATOM 559 C CA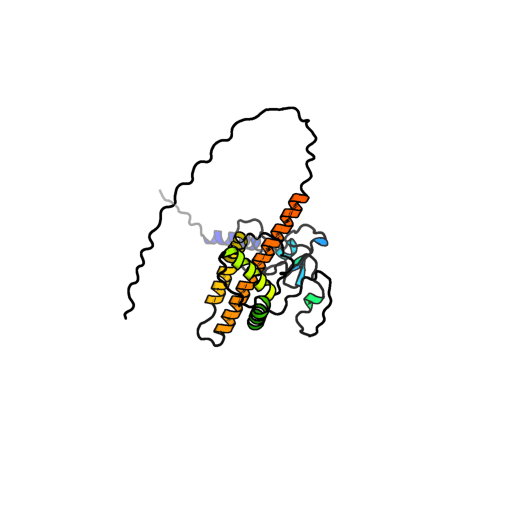 . ALA A 1 78 ? -21.179 11.978 -12.384 1.00 49.28 78 ALA A CA 1
ATOM 560 C C . ALA A 1 78 ? -21.728 10.666 -11.831 1.00 49.28 78 ALA A C 1
ATOM 562 O O . ALA A 1 78 ? -22.518 10.664 -10.887 1.00 49.28 78 ALA A O 1
ATOM 563 N N . CYS A 1 79 ? -21.355 9.568 -12.473 1.00 49.31 79 CYS A N 1
ATOM 564 C CA . CYS A 1 79 ? -21.634 8.224 -12.004 1.00 49.31 79 CYS A CA 1
ATOM 565 C C . CYS A 1 79 ? -20.808 7.984 -10.739 1.00 49.31 79 CYS A C 1
ATOM 567 O O . CYS A 1 79 ? -19.632 7.644 -10.803 1.00 49.31 79 CYS A O 1
ATOM 569 N N . THR A 1 80 ? -21.414 8.222 -9.586 1.00 46.75 80 THR A N 1
ATOM 570 C CA . THR A 1 80 ? -20.962 7.729 -8.280 1.00 46.75 80 THR A CA 1
ATOM 571 C C . THR A 1 80 ? -22.231 7.476 -7.459 1.00 46.75 80 THR A C 1
ATOM 573 O O . THR A 1 80 ? -23.103 8.345 -7.562 1.00 46.75 80 THR A O 1
ATOM 576 N N . PRO A 1 81 ? -22.381 6.421 -6.615 1.00 55.47 81 PRO A N 1
ATOM 577 C CA . PRO A 1 81 ? -21.381 5.435 -6.150 1.00 55.47 81 PRO A CA 1
ATOM 578 C C . PRO A 1 81 ? -21.883 3.995 -5.789 1.00 55.47 81 PRO A C 1
ATOM 580 O O . PRO A 1 81 ? -23.013 3.775 -5.359 1.00 55.47 81 PRO A O 1
ATOM 583 N N . ALA A 1 82 ? -20.955 3.031 -5.746 1.00 53.16 82 ALA A N 1
ATOM 584 C CA . ALA A 1 82 ? -20.875 2.002 -4.693 1.00 53.16 82 ALA A CA 1
ATOM 585 C C . ALA A 1 82 ? -19.391 1.755 -4.419 1.00 53.16 82 ALA A C 1
ATOM 587 O O . ALA A 1 82 ? -18.572 1.919 -5.317 1.00 53.16 82 ALA A O 1
ATOM 588 N N . GLY A 1 83 ? -19.036 1.328 -3.207 1.00 66.19 83 GLY A N 1
ATOM 589 C CA . GLY A 1 83 ? -17.671 0.915 -2.848 1.00 66.19 83 GLY A CA 1
ATOM 590 C C . GLY A 1 83 ? -17.169 -0.336 -3.584 1.00 66.19 83 GLY A C 1
ATOM 591 O O . GLY A 1 83 ? -16.279 -1.009 -3.078 1.00 66.19 83 GLY A O 1
ATOM 592 N N . VAL A 1 84 ? -17.762 -0.667 -4.735 1.00 77.06 84 VAL A N 1
ATOM 593 C CA . VAL A 1 84 ? -17.251 -1.659 -5.668 1.00 77.06 84 VAL A CA 1
ATOM 594 C C . VAL A 1 84 ? -16.215 -0.957 -6.531 1.00 77.06 84 VAL A C 1
ATOM 596 O O . VAL A 1 84 ? -16.547 -0.108 -7.355 1.00 77.06 84 VAL A O 1
ATOM 599 N N . THR A 1 85 ? -14.949 -1.271 -6.301 1.00 86.56 85 THR A N 1
ATOM 600 C CA . THR A 1 85 ? -13.842 -0.802 -7.134 1.00 86.56 85 THR A CA 1
ATOM 601 C C . THR A 1 85 ? -13.455 -1.895 -8.118 1.00 86.56 85 THR A C 1
ATOM 603 O O . THR A 1 85 ? -13.744 -3.072 -7.902 1.00 86.56 85 THR A O 1
ATOM 606 N N . ALA A 1 86 ? -12.805 -1.526 -9.221 1.00 89.62 86 ALA A N 1
ATOM 607 C CA . ALA A 1 86 ? -12.183 -2.524 -10.082 1.00 89.62 86 ALA A CA 1
ATOM 608 C C . ALA A 1 86 ? -11.095 -3.263 -9.280 1.00 89.62 86 ALA A C 1
ATOM 610 O O . ALA A 1 86 ? -10.168 -2.633 -8.771 1.00 89.62 86 ALA A O 1
ATOM 611 N N . ALA A 1 87 ? -11.223 -4.583 -9.159 1.00 89.62 87 ALA A N 1
ATOM 612 C CA . ALA A 1 87 ? -10.234 -5.446 -8.526 1.00 89.62 87 ALA A CA 1
ATOM 613 C C . ALA A 1 87 ? -9.066 -5.724 -9.483 1.00 89.62 87 ALA A C 1
ATOM 615 O O . ALA A 1 87 ? -7.902 -5.628 -9.094 1.00 89.62 87 ALA A O 1
ATOM 616 N N . HIS A 1 88 ? -9.368 -6.036 -10.748 1.00 91.00 88 HIS A N 1
ATOM 617 C CA . HIS A 1 88 ? -8.378 -6.202 -11.814 1.00 91.00 88 HIS A CA 1
ATOM 618 C C . HIS A 1 88 ? -9.017 -6.071 -13.213 1.00 91.00 88 HIS A C 1
ATOM 620 O O . HIS A 1 88 ? -10.233 -6.227 -13.354 1.00 91.00 88 HIS A O 1
ATOM 626 N N . PRO A 1 89 ? -8.218 -5.797 -14.265 1.00 92.06 89 PRO A N 1
ATOM 627 C CA . PRO A 1 89 ? -8.683 -5.888 -15.648 1.00 92.06 89 PRO A CA 1
ATOM 628 C C . PRO A 1 89 ? -8.971 -7.343 -16.051 1.00 92.06 89 PRO A C 1
ATOM 630 O O . PRO A 1 89 ? -8.357 -8.278 -15.528 1.00 92.06 89 PRO A O 1
ATOM 633 N N . GLY A 1 90 ? -9.877 -7.521 -17.009 1.00 92.31 90 GLY A N 1
ATOM 634 C CA . GLY A 1 90 ? -10.366 -8.815 -17.481 1.00 92.31 90 GLY A CA 1
ATOM 635 C C . GLY A 1 90 ? -11.519 -9.386 -16.642 1.00 92.31 90 GLY A C 1
ATOM 636 O O . GLY A 1 90 ? -11.850 -8.840 -15.587 1.00 92.31 90 GLY A O 1
ATOM 637 N N . PRO A 1 91 ? -12.133 -10.491 -17.101 1.00 94.50 91 PRO A N 1
ATOM 638 C CA . PRO A 1 91 ? -13.226 -11.153 -16.398 1.00 94.50 91 PRO A CA 1
ATOM 639 C C . PRO A 1 91 ? -12.768 -11.785 -15.080 1.00 94.50 91 PRO A C 1
ATOM 641 O O . PRO A 1 91 ? -11.624 -12.234 -14.956 1.00 94.50 91 PRO A O 1
ATOM 644 N N . CYS A 1 92 ? -13.682 -11.867 -14.114 1.00 91.88 92 CYS A N 1
ATOM 645 C CA . CYS A 1 92 ? -13.480 -12.638 -12.890 1.00 91.88 92 CYS A CA 1
ATOM 646 C C . CYS A 1 92 ? -13.331 -14.127 -13.226 1.00 91.88 92 CYS A C 1
ATOM 648 O O . CYS A 1 92 ? -13.979 -14.658 -14.136 1.00 91.88 92 CYS A O 1
ATOM 650 N N . ARG A 1 93 ? -12.465 -14.825 -12.494 1.00 92.81 93 ARG A N 1
ATOM 651 C CA . ARG A 1 93 ? -12.248 -16.264 -12.663 1.00 92.81 93 ARG A CA 1
ATOM 652 C C . ARG A 1 93 ? -13.271 -17.060 -11.843 1.00 92.81 93 ARG A C 1
ATOM 654 O O . ARG A 1 93 ? -13.546 -16.687 -10.709 1.00 92.81 93 ARG A O 1
ATOM 661 N N . PRO A 1 94 ? -13.719 -18.241 -12.312 1.00 79.69 94 PRO A N 1
ATOM 662 C CA . PRO A 1 94 ? -14.681 -19.084 -11.582 1.00 79.69 94 PRO A CA 1
ATOM 663 C C . PRO A 1 94 ? -14.241 -19.500 -10.166 1.00 79.69 94 PRO A C 1
ATOM 665 O O . PRO A 1 94 ? -15.065 -19.863 -9.332 1.00 79.69 94 PRO A O 1
ATOM 668 N N . ALA A 1 95 ? -12.933 -19.480 -9.886 1.00 67.19 95 ALA A N 1
ATOM 669 C CA . ALA A 1 95 ? -12.381 -19.803 -8.571 1.00 67.19 95 ALA A CA 1
ATOM 670 C C . ALA A 1 95 ? -12.532 -18.660 -7.547 1.00 67.19 95 ALA A C 1
ATOM 672 O O . ALA A 1 95 ? -12.419 -18.900 -6.347 1.00 67.19 95 ALA A O 1
ATOM 673 N N . GLU A 1 96 ? -12.787 -17.432 -8.001 1.00 62.31 96 GLU A N 1
ATOM 674 C CA . GLU A 1 96 ? -12.920 -16.249 -7.142 1.00 62.31 96 GLU A CA 1
ATOM 675 C C . GLU A 1 96 ? -14.312 -16.179 -6.495 1.00 62.31 96 GLU A C 1
ATOM 677 O O . GLU A 1 96 ? -14.436 -15.714 -5.366 1.00 62.31 96 GLU A O 1
ATOM 682 N N . ASP A 1 97 ? -15.323 -16.788 -7.124 1.00 55.56 97 ASP A N 1
ATOM 683 C CA . ASP A 1 97 ? -16.685 -16.925 -6.582 1.00 55.56 97 ASP A CA 1
ATOM 684 C C . ASP A 1 97 ? -16.785 -17.924 -5.411 1.00 55.56 97 ASP A C 1
ATOM 686 O O . ASP A 1 97 ? -17.805 -18.000 -4.726 1.00 55.56 97 ASP A O 1
ATOM 690 N N . SER A 1 98 ? -15.730 -18.713 -5.168 1.00 53.03 98 SER A N 1
ATOM 691 C CA . SER A 1 98 ? -15.744 -19.845 -4.228 1.00 53.03 98 SER A CA 1
ATOM 692 C C . SER A 1 98 ? -15.019 -19.584 -2.898 1.00 53.03 98 SER A C 1
ATOM 694 O O . SER A 1 98 ? -14.910 -20.494 -2.075 1.00 53.03 98 SER A O 1
ATOM 696 N N . VAL A 1 99 ? -14.554 -18.358 -2.623 1.00 51.34 99 VAL A N 1
ATOM 697 C CA . VAL A 1 99 ? -13.752 -18.020 -1.418 1.00 51.34 99 VAL A CA 1
ATOM 698 C C . VAL A 1 99 ? -14.610 -17.867 -0.141 1.00 51.34 99 VAL A C 1
ATOM 700 O O . VAL A 1 99 ? -14.358 -17.032 0.722 1.00 51.34 99 VAL A O 1
ATOM 703 N N . LEU A 1 100 ? -15.627 -18.718 0.019 1.00 49.31 100 LEU A N 1
ATOM 704 C CA . LEU A 1 100 ? -16.325 -18.946 1.292 1.00 49.31 100 LEU A CA 1
ATOM 705 C C . LEU A 1 100 ? -16.079 -20.347 1.879 1.00 49.31 100 LEU A C 1
ATOM 707 O O . LEU A 1 100 ? -16.693 -20.692 2.887 1.00 49.31 100 LEU A O 1
ATOM 711 N N . ALA A 1 101 ? -15.157 -21.140 1.324 1.00 38.91 101 ALA A N 1
ATOM 712 C CA . ALA A 1 101 ? -14.748 -22.416 1.914 1.00 38.91 101 ALA A CA 1
ATOM 713 C C . ALA A 1 101 ? -13.217 -22.496 2.077 1.00 38.91 101 ALA A C 1
ATOM 715 O O . ALA A 1 101 ? -12.498 -22.300 1.096 1.00 38.91 101 ALA A O 1
ATOM 716 N N . PRO A 1 102 ? -12.692 -22.786 3.283 1.00 45.75 102 PRO A N 1
ATOM 717 C CA . PRO A 1 102 ? -11.273 -23.030 3.475 1.00 45.75 102 PRO A CA 1
ATOM 718 C C . PRO A 1 102 ? -10.990 -24.523 3.296 1.00 45.75 102 PRO A C 1
ATOM 720 O O . PRO A 1 102 ? -11.496 -25.314 4.083 1.00 45.75 102 PRO A O 1
ATOM 723 N N . GLU A 1 103 ? -10.138 -24.911 2.343 1.00 39.06 103 GLU A N 1
ATOM 724 C CA . GLU A 1 103 ? -9.320 -26.116 2.521 1.00 39.06 103 GLU A CA 1
ATOM 725 C C . GLU A 1 103 ? -7.892 -25.985 1.969 1.00 39.06 103 GLU A C 1
ATOM 727 O O . GLU A 1 103 ? -7.616 -25.469 0.888 1.00 39.06 103 GLU A O 1
ATOM 732 N N . LEU A 1 104 ? -7.022 -26.486 2.839 1.00 54.94 104 LEU A N 1
ATOM 733 C CA . LEU A 1 104 ? -5.597 -26.776 2.834 1.00 54.94 104 LEU A CA 1
ATOM 734 C C . LEU A 1 104 ? -5.130 -27.606 1.615 1.00 54.94 104 LEU A C 1
ATOM 736 O O . LEU A 1 104 ? -5.670 -28.683 1.377 1.00 54.94 104 LEU A O 1
ATOM 740 N N . ASN A 1 105 ? -4.066 -27.187 0.916 1.00 40.47 105 ASN A N 1
ATOM 741 C CA . ASN A 1 105 ? -2.807 -27.953 0.819 1.00 40.47 105 ASN A CA 1
ATOM 742 C C . ASN A 1 105 ? -1.768 -27.345 -0.144 1.00 40.47 105 ASN A C 1
ATOM 744 O O . ASN A 1 105 ? -2.077 -26.824 -1.213 1.00 40.47 105 ASN A O 1
ATOM 748 N N . ASP A 1 106 ? -0.514 -27.489 0.285 1.00 43.50 106 ASP A N 1
ATOM 749 C CA . ASP A 1 106 ? 0.756 -27.152 -0.360 1.00 43.50 106 ASP A CA 1
ATOM 750 C C . ASP A 1 106 ? 1.005 -27.828 -1.720 1.00 43.50 106 ASP A C 1
ATOM 752 O O . ASP A 1 106 ? 0.791 -29.032 -1.871 1.00 43.50 106 ASP A O 1
ATOM 756 N N . SER A 1 107 ? 1.668 -27.115 -2.643 1.00 37.38 107 SER A N 1
ATOM 757 C CA . SER A 1 107 ? 2.995 -27.531 -3.144 1.00 37.38 107 SER A CA 1
ATOM 758 C C . SER A 1 107 ? 3.621 -26.549 -4.136 1.00 37.38 107 SER A C 1
ATOM 760 O O . SER A 1 107 ? 2.973 -25.977 -5.009 1.00 37.38 107 SER A O 1
ATOM 762 N N . LEU A 1 108 ? 4.938 -26.407 -3.980 1.00 49.75 108 LEU A N 1
ATOM 763 C CA . LEU A 1 108 ? 5.883 -25.709 -4.843 1.00 49.75 108 LEU A CA 1
ATOM 764 C C . LEU A 1 108 ? 5.784 -26.157 -6.312 1.00 49.75 108 LEU A C 1
ATOM 766 O O . LEU A 1 108 ? 6.064 -27.313 -6.614 1.00 49.75 108 LEU A O 1
ATOM 770 N N . THR A 1 109 ? 5.594 -25.204 -7.227 1.00 35.84 109 THR A N 1
ATOM 771 C CA . THR A 1 109 ? 6.150 -25.287 -8.588 1.00 35.84 109 THR A CA 1
ATOM 772 C C . THR A 1 109 ? 6.594 -23.916 -9.090 1.00 35.84 109 THR A C 1
ATOM 774 O O . THR A 1 109 ? 5.908 -22.904 -8.951 1.00 35.84 109 THR A O 1
ATOM 777 N N . THR A 1 110 ? 7.798 -23.924 -9.644 1.00 44.69 110 THR A N 1
ATOM 778 C CA . THR A 1 110 ? 8.571 -22.856 -10.272 1.00 44.69 110 THR A CA 1
ATOM 779 C C . THR A 1 110 ? 7.974 -22.402 -11.609 1.00 44.69 110 THR A C 1
ATOM 781 O O . THR A 1 110 ? 7.499 -23.219 -12.388 1.00 44.69 110 THR A O 1
ATOM 784 N N . GLY A 1 111 ? 8.101 -21.103 -11.911 1.00 40.16 111 GLY A N 1
ATOM 785 C CA . GLY A 1 111 ? 8.118 -20.593 -13.290 1.00 40.16 111 GLY A CA 1
ATOM 786 C C . GLY A 1 111 ? 6.779 -20.154 -13.889 1.00 40.16 111 GLY A C 1
ATOM 787 O O . GLY A 1 111 ? 6.292 -20.758 -14.835 1.00 40.16 111 GLY A O 1
ATOM 788 N N . GLY A 1 112 ? 6.216 -19.049 -13.402 1.00 34.34 112 GLY A N 1
ATOM 789 C CA . GLY A 1 112 ? 5.143 -18.326 -14.089 1.00 34.34 112 GLY A CA 1
ATOM 790 C C . GLY A 1 112 ? 4.743 -17.083 -13.301 1.00 34.34 112 GLY A C 1
ATOM 791 O O . GLY A 1 112 ? 4.604 -17.170 -12.082 1.00 34.34 112 GLY A O 1
ATOM 792 N N . ARG A 1 113 ? 4.591 -15.927 -13.969 1.00 45.53 113 ARG A N 1
ATOM 793 C CA . ARG A 1 113 ? 4.108 -14.653 -13.390 1.00 45.53 113 ARG A CA 1
ATOM 794 C C . ARG A 1 113 ? 2.651 -14.797 -12.916 1.00 45.53 113 ARG A C 1
ATOM 796 O O . ARG A 1 113 ? 1.725 -14.249 -13.503 1.00 45.53 113 ARG A O 1
ATOM 803 N N . ALA A 1 114 ? 2.431 -15.569 -11.859 1.00 36.50 114 ALA A N 1
ATOM 804 C CA . ALA A 1 114 ? 1.192 -15.586 -11.109 1.00 36.50 114 ALA A CA 1
ATOM 805 C C . ALA A 1 114 ? 1.232 -14.395 -10.149 1.00 36.50 114 ALA A C 1
ATOM 807 O O . ALA A 1 114 ? 2.079 -14.349 -9.252 1.00 36.50 114 ALA A O 1
ATOM 808 N N . ARG A 1 115 ? 0.324 -13.428 -10.333 1.00 47.62 115 ARG A N 1
ATOM 809 C CA . ARG A 1 115 ? -0.019 -12.474 -9.272 1.00 47.62 115 ARG A CA 1
ATOM 810 C C . ARG A 1 115 ? -0.466 -13.321 -8.081 1.00 47.62 115 ARG A C 1
ATOM 812 O O . ARG A 1 115 ? -1.523 -13.943 -8.129 1.00 47.62 115 ARG A O 1
ATOM 819 N N . ARG A 1 116 ? 0.425 -13.476 -7.096 1.00 48.94 116 ARG A N 1
ATOM 820 C CA . ARG A 1 116 ? 0.218 -14.351 -5.938 1.00 48.94 116 ARG A CA 1
ATOM 821 C C . ARG A 1 116 ? -1.049 -13.877 -5.230 1.00 48.94 116 ARG A C 1
ATOM 823 O O . ARG A 1 116 ? -1.134 -12.695 -4.904 1.00 48.94 116 ARG A O 1
ATOM 830 N N . SER A 1 117 ? -1.997 -14.791 -5.001 1.00 44.59 117 SER A N 1
ATOM 831 C CA . SER A 1 117 ? -3.129 -14.572 -4.094 1.00 44.59 117 SER A CA 1
ATOM 832 C C . SER A 1 117 ? -2.649 -13.916 -2.797 1.00 44.59 117 SER A C 1
ATOM 834 O O . SER A 1 117 ? -1.490 -14.142 -2.422 1.00 44.59 117 SER A O 1
ATOM 836 N N . PRO A 1 118 ? -3.499 -13.137 -2.100 1.00 45.06 118 PRO A N 1
ATOM 837 C CA . PRO A 1 118 ? -3.119 -12.502 -0.847 1.00 45.06 118 PRO A CA 1
ATOM 838 C C . PRO A 1 118 ? -2.610 -13.583 0.103 1.00 45.06 118 PRO A C 1
ATOM 840 O O . PRO A 1 118 ? -3.387 -14.392 0.609 1.00 45.06 118 PRO A O 1
ATOM 843 N N . LYS A 1 119 ? -1.286 -13.650 0.288 1.00 64.81 119 LYS A N 1
ATOM 844 C CA . LYS A 1 119 ? -0.709 -14.494 1.326 1.00 64.81 119 LYS A CA 1
ATOM 845 C C . LYS A 1 119 ? -1.321 -14.028 2.637 1.00 64.81 119 LYS A C 1
ATOM 847 O O . LYS A 1 119 ? -1.518 -12.825 2.832 1.00 64.81 119 LYS A O 1
ATOM 852 N N . GLU A 1 120 ? -1.651 -14.994 3.482 1.00 79.25 120 GLU A N 1
ATOM 853 C CA . GLU A 1 120 ? -2.120 -14.773 4.844 1.00 79.25 120 GLU A CA 1
ATOM 854 C C . GLU A 1 120 ? -1.329 -13.619 5.493 1.00 79.25 120 GLU A C 1
ATOM 856 O O . GLU A 1 120 ? -0.114 -13.522 5.268 1.00 79.25 120 GLU A O 1
ATOM 861 N N . PRO A 1 121 ? -1.992 -12.686 6.205 1.00 85.50 121 PRO A N 1
ATOM 862 C CA . PRO A 1 121 ? -1.328 -11.497 6.719 1.00 85.50 121 PRO A CA 1
ATOM 863 C C . PRO A 1 121 ? -0.119 -11.894 7.568 1.00 85.50 121 PRO A C 1
ATOM 865 O O . PRO A 1 121 ? -0.251 -12.632 8.543 1.00 85.50 121 PRO A O 1
ATOM 868 N N . VAL A 1 122 ? 1.058 -11.393 7.184 1.00 91.62 122 VAL A N 1
ATOM 869 C CA . VAL A 1 122 ? 2.318 -11.664 7.884 1.00 91.62 122 VAL A CA 1
ATOM 870 C C . VAL A 1 122 ? 2.175 -11.226 9.338 1.00 91.62 122 VAL A C 1
ATOM 872 O O . VAL A 1 122 ? 1.835 -10.074 9.607 1.00 91.62 122 VAL A O 1
ATOM 875 N N . THR A 1 123 ? 2.423 -12.133 10.281 1.00 93.56 123 THR A N 1
ATOM 876 C CA . THR A 1 123 ? 2.385 -11.805 11.711 1.00 93.56 123 THR A CA 1
ATOM 877 C C . THR A 1 123 ? 3.657 -11.070 12.130 1.00 93.56 123 THR A C 1
ATOM 879 O O . THR A 1 123 ? 4.696 -11.167 11.473 1.00 93.56 123 THR A O 1
ATOM 882 N N . LEU A 1 124 ? 3.620 -10.352 13.260 1.00 92.81 124 LEU A N 1
ATOM 883 C CA . LEU A 1 124 ? 4.813 -9.639 13.734 1.00 92.81 124 LEU A CA 1
ATOM 884 C C . LEU A 1 124 ? 5.970 -10.604 14.020 1.00 92.81 124 LEU A C 1
ATOM 886 O O . LEU A 1 124 ? 7.112 -10.271 13.737 1.00 92.81 124 LEU A O 1
ATOM 890 N N . GLU A 1 125 ? 5.678 -11.797 14.532 1.00 91.62 125 GLU A N 1
ATOM 891 C CA . GLU A 1 125 ? 6.680 -12.829 14.812 1.00 91.62 125 GLU A CA 1
ATOM 892 C C . GLU A 1 125 ? 7.325 -13.376 13.530 1.00 91.62 125 GLU A C 1
ATOM 894 O O . GLU A 1 125 ? 8.541 -13.548 13.459 1.00 91.62 125 GLU A O 1
ATOM 899 N N . GLN A 1 126 ? 6.529 -13.587 12.478 1.00 92.69 126 GLN A N 1
ATOM 900 C CA . GLN A 1 126 ? 7.052 -13.971 11.166 1.00 92.69 126 GLN A CA 1
ATOM 901 C C . GLN A 1 126 ? 7.934 -12.865 10.576 1.00 92.69 126 GLN A C 1
ATOM 903 O O . GLN A 1 126 ? 9.013 -13.151 10.048 1.00 92.69 126 GLN A O 1
ATOM 908 N N . TYR A 1 127 ? 7.494 -11.610 10.696 1.00 91.88 127 TYR A N 1
ATOM 909 C CA . TYR A 1 127 ? 8.240 -10.443 10.236 1.00 91.88 127 TYR A CA 1
ATOM 910 C C . TYR A 1 127 ? 9.581 -10.305 10.969 1.00 91.88 127 TYR A C 1
ATOM 912 O O . TYR A 1 127 ? 10.632 -10.282 10.327 1.00 91.88 127 TYR A O 1
ATOM 920 N N . THR A 1 128 ? 9.578 -10.298 12.305 1.00 88.81 128 THR A N 1
ATOM 921 C CA . THR A 1 128 ? 10.807 -10.176 13.103 1.00 88.81 128 THR A CA 1
ATOM 922 C C . THR A 1 128 ? 11.738 -11.364 12.884 1.00 88.81 128 THR A C 1
ATOM 924 O O . THR A 1 128 ? 12.935 -11.164 12.698 1.00 88.81 128 THR A O 1
ATOM 927 N N . GLY A 1 129 ? 11.208 -12.588 12.800 1.00 91.25 129 GLY A N 1
ATOM 928 C CA . GLY A 1 129 ? 11.996 -13.781 12.492 1.00 91.25 129 GLY A CA 1
ATOM 929 C C . GLY A 1 129 ? 12.605 -13.764 11.085 1.00 91.25 129 GLY A C 1
ATOM 930 O O . GLY A 1 129 ? 13.697 -14.292 10.867 1.00 91.25 129 GLY A O 1
ATOM 931 N N . CYS A 1 130 ? 11.936 -13.156 10.102 1.00 91.44 130 CYS A N 1
ATOM 932 C CA . CYS A 1 130 ? 12.531 -12.907 8.790 1.00 91.44 130 CYS A CA 1
ATOM 933 C C . CYS A 1 130 ? 13.670 -11.885 8.876 1.00 91.44 130 CYS A C 1
ATOM 935 O O . CYS A 1 130 ? 14.775 -12.167 8.409 1.00 91.44 130 CYS A O 1
ATOM 937 N N . CYS A 1 131 ? 13.423 -10.754 9.535 1.00 87.69 131 CYS A N 1
ATOM 938 C CA . CYS A 1 131 ? 14.402 -9.694 9.739 1.00 87.69 131 CYS A CA 1
ATOM 939 C C . CYS A 1 131 ? 15.677 -10.206 10.413 1.00 87.69 131 CYS A C 1
ATOM 941 O O . CYS A 1 131 ? 16.765 -10.074 9.862 1.00 87.69 131 CYS A O 1
ATOM 943 N N . SER A 1 132 ? 15.549 -10.911 11.539 1.00 87.06 132 SER A N 1
ATOM 944 C CA . SER A 1 132 ? 16.700 -11.473 12.253 1.00 87.06 132 SER A CA 1
ATOM 945 C C . SER A 1 132 ? 17.544 -12.426 11.398 1.00 87.06 132 SER A C 1
ATOM 947 O O . SER A 1 132 ? 18.752 -12.505 11.599 1.00 87.06 132 SER A O 1
ATOM 949 N N . ARG A 1 133 ? 16.939 -13.139 10.436 1.00 87.94 133 ARG A N 1
ATOM 950 C CA . ARG A 1 133 ? 17.664 -14.056 9.539 1.00 87.94 133 ARG A CA 1
ATOM 951 C C . ARG A 1 133 ? 18.371 -13.349 8.388 1.00 87.94 133 ARG A C 1
ATOM 953 O O . ARG A 1 133 ? 19.431 -13.812 7.980 1.00 87.94 133 ARG A O 1
ATOM 960 N N . LYS A 1 134 ? 17.779 -12.288 7.829 1.00 81.25 134 LYS A N 1
ATOM 961 C CA . LYS A 1 134 ? 18.290 -11.644 6.608 1.00 81.25 134 LYS A CA 1
ATOM 962 C C . LYS A 1 134 ? 19.369 -10.606 6.873 1.00 81.25 134 LYS A C 1
ATOM 964 O O . LYS A 1 134 ? 20.345 -10.570 6.132 1.00 81.25 134 LYS A O 1
ATOM 969 N N . SER A 1 135 ? 19.213 -9.785 7.905 1.00 66.44 135 SER A N 1
ATOM 970 C CA . SER A 1 135 ? 20.124 -8.661 8.126 1.00 66.44 135 SER A CA 1
ATOM 971 C C . SER A 1 135 ? 21.265 -8.974 9.088 1.00 66.44 135 SER A C 1
ATOM 973 O O . SER A 1 135 ? 22.176 -8.167 9.185 1.00 66.44 135 SER A O 1
ATOM 975 N N . GLY A 1 136 ? 21.233 -10.077 9.852 1.00 66.88 136 GLY A N 1
ATOM 976 C CA . GLY A 1 136 ? 22.132 -10.261 11.012 1.00 66.88 136 GLY A CA 1
ATOM 977 C C . GLY A 1 136 ? 21.914 -9.225 12.134 1.00 66.88 136 GLY A C 1
ATOM 978 O O . GLY A 1 136 ? 22.482 -9.343 13.216 1.00 66.88 136 GLY A O 1
ATOM 979 N N . TYR A 1 137 ? 21.028 -8.260 11.881 1.00 61.47 137 TYR A N 1
ATOM 980 C CA . TYR A 1 137 ? 20.639 -7.122 12.695 1.00 61.47 137 TYR A CA 1
ATOM 981 C C . TYR A 1 137 ? 19.117 -6.967 12.635 1.00 61.47 137 TYR A C 1
ATOM 983 O O . TYR A 1 137 ? 18.449 -7.549 11.777 1.00 61.47 137 TYR A O 1
ATOM 991 N N . LEU A 1 138 ? 18.541 -6.216 13.568 1.00 61.84 138 LEU A N 1
ATOM 992 C CA . LEU A 1 138 ? 17.105 -5.934 13.570 1.00 61.84 138 LEU A CA 1
ATOM 993 C C . LEU A 1 138 ? 16.751 -5.083 12.339 1.00 61.84 138 LEU A C 1
ATOM 995 O O . LEU A 1 138 ? 17.476 -4.147 12.016 1.00 61.84 138 LEU A O 1
ATOM 999 N N . CYS A 1 139 ? 15.634 -5.383 11.665 1.00 67.38 139 CYS A N 1
ATOM 1000 C CA . CYS A 1 139 ? 15.036 -4.437 10.719 1.00 67.38 139 CYS A CA 1
ATOM 1001 C C . CYS A 1 139 ? 14.706 -3.158 11.493 1.00 67.38 139 CYS A C 1
ATOM 1003 O O . CYS A 1 139 ? 13.785 -3.144 12.313 1.00 67.38 139 CYS A O 1
ATOM 1005 N N . GLY A 1 140 ? 15.525 -2.129 11.316 1.00 58.38 140 GLY A N 1
ATOM 1006 C CA . GLY A 1 140 ? 15.387 -0.874 12.033 1.00 58.38 140 GLY A CA 1
ATOM 1007 C C . GLY A 1 140 ? 16.725 -0.186 12.247 1.00 58.38 140 GLY A C 1
ATOM 1008 O O . GLY A 1 140 ? 17.587 -0.706 12.945 1.00 58.38 140 GLY A O 1
ATOM 1009 N N . HIS A 1 141 ? 16.840 1.003 11.648 1.00 49.81 141 HIS A N 1
ATOM 1010 C CA . HIS A 1 141 ? 17.816 2.064 11.915 1.00 49.81 141 HIS A CA 1
ATOM 1011 C C . HIS A 1 141 ? 19.151 1.613 12.519 1.00 49.81 141 HIS A C 1
ATOM 1013 O O . HIS A 1 141 ? 19.450 1.857 13.688 1.00 49.81 141 HIS A O 1
ATOM 1019 N N . GLU A 1 142 ? 20.014 1.057 11.678 1.00 49.03 142 GLU A N 1
ATOM 1020 C CA . GLU A 1 142 ? 21.440 1.151 11.947 1.00 49.03 142 GLU A CA 1
ATOM 1021 C C . GLU A 1 142 ? 21.944 2.531 11.510 1.00 49.03 142 GLU A C 1
ATOM 1023 O O . GLU A 1 142 ? 21.574 3.054 10.451 1.00 49.03 142 GLU A O 1
ATOM 1028 N N . ASN A 1 143 ? 22.788 3.125 12.356 1.00 52.06 143 ASN A N 1
ATOM 1029 C CA . ASN A 1 143 ? 23.506 4.372 12.104 1.00 52.06 143 ASN A CA 1
ATOM 1030 C C . ASN A 1 143 ? 24.550 4.175 10.991 1.00 52.06 143 ASN A C 1
ATOM 1032 O O . ASN A 1 143 ? 25.753 4.185 11.236 1.00 52.06 143 ASN A O 1
ATOM 1036 N N . TYR A 1 144 ? 24.106 3.991 9.754 1.00 53.41 144 TYR A N 1
ATOM 1037 C CA . TYR A 1 144 ? 24.971 4.151 8.593 1.00 53.41 144 TYR A CA 1
ATOM 1038 C C . TYR A 1 144 ? 25.074 5.647 8.279 1.00 53.41 144 TYR A C 1
ATOM 1040 O O . TYR A 1 144 ? 24.067 6.351 8.225 1.00 53.41 144 TYR A O 1
ATOM 1048 N N . GLY A 1 145 ? 26.300 6.136 8.069 1.00 54.72 145 GLY A N 1
ATOM 1049 C CA . GLY A 1 145 ? 26.630 7.561 7.907 1.00 54.72 145 GLY A CA 1
ATOM 1050 C C . GLY A 1 145 ? 25.980 8.280 6.714 1.00 54.72 145 GLY A C 1
ATOM 1051 O O . GLY A 1 145 ? 26.199 9.475 6.545 1.00 54.72 145 GLY A O 1
ATOM 1052 N N . ASN A 1 146 ? 25.169 7.585 5.913 1.00 73.56 146 ASN A N 1
ATOM 1053 C CA . ASN A 1 146 ? 24.238 8.185 4.967 1.00 73.56 146 ASN A CA 1
ATOM 1054 C C . ASN A 1 146 ? 22.821 7.658 5.256 1.00 73.56 146 ASN A C 1
ATOM 1056 O O . ASN A 1 146 ? 22.480 6.519 4.919 1.00 73.56 146 ASN A O 1
ATOM 1060 N N . GLN A 1 147 ? 22.016 8.492 5.917 1.00 77.50 147 GLN A N 1
ATOM 1061 C CA . GLN A 1 147 ? 20.685 8.139 6.413 1.00 77.50 147 GLN A CA 1
ATOM 1062 C C . GLN A 1 147 ? 19.726 7.734 5.282 1.00 77.50 147 GLN A C 1
ATOM 1064 O O . GLN A 1 147 ? 18.873 6.875 5.495 1.00 77.50 147 GLN A O 1
ATOM 1069 N N . GLU A 1 148 ? 19.885 8.290 4.080 1.00 80.88 148 GLU A N 1
ATOM 1070 C CA . GLU A 1 148 ? 18.987 8.056 2.943 1.00 80.88 148 GLU A CA 1
ATOM 1071 C C . GLU A 1 148 ? 19.197 6.665 2.334 1.00 80.88 148 GLU A C 1
ATOM 1073 O O . GLU A 1 148 ? 18.266 5.860 2.262 1.00 80.88 148 GLU A O 1
ATOM 1078 N N . VAL A 1 149 ? 20.446 6.340 1.977 1.00 75.38 149 VAL A N 1
ATOM 1079 C CA . VAL A 1 149 ? 20.810 5.038 1.388 1.00 75.38 149 VAL A CA 1
ATOM 1080 C C . VAL A 1 149 ? 20.521 3.902 2.371 1.00 75.38 149 VAL A C 1
ATOM 1082 O O . VAL A 1 149 ? 19.994 2.857 1.987 1.00 75.38 149 VAL A O 1
ATOM 1085 N N . SER A 1 150 ? 20.803 4.134 3.655 1.00 80.00 150 SER A N 1
ATOM 1086 C CA . SER A 1 150 ? 20.520 3.186 4.734 1.00 80.00 150 SER A CA 1
ATOM 1087 C C . SER A 1 150 ? 19.029 2.896 4.885 1.00 80.00 150 SER A C 1
ATOM 1089 O O . SER A 1 150 ? 18.615 1.737 4.933 1.00 80.00 150 SER A O 1
ATOM 1091 N N . SER A 1 151 ? 18.207 3.949 4.910 1.00 82.06 151 SER A N 1
ATOM 1092 C CA . SER A 1 151 ? 16.760 3.824 5.110 1.00 82.06 151 SER A CA 1
ATOM 1093 C C . SER A 1 151 ? 16.100 3.062 3.971 1.00 82.06 151 SER A C 1
ATOM 1095 O O . SER A 1 151 ? 15.187 2.271 4.195 1.00 82.06 151 SER A O 1
ATOM 1097 N N . LEU A 1 152 ? 16.578 3.271 2.749 1.00 81.25 152 LEU A N 1
ATOM 1098 C CA . LEU A 1 152 ? 16.011 2.621 1.585 1.00 81.25 152 LEU A CA 1
ATOM 1099 C C . LEU A 1 152 ? 16.458 1.158 1.450 1.00 81.25 152 LEU A C 1
ATOM 1101 O O . LEU A 1 152 ? 15.651 0.286 1.126 1.00 81.25 152 LEU A O 1
ATOM 1105 N N . PHE A 1 153 ? 17.720 0.861 1.766 1.00 83.69 153 PHE A N 1
ATOM 1106 C CA . PHE A 1 153 ? 18.190 -0.520 1.855 1.00 83.69 153 PHE A CA 1
ATOM 1107 C C . PHE A 1 153 ? 17.440 -1.299 2.943 1.00 83.69 153 PHE A C 1
ATOM 1109 O O . PHE A 1 153 ? 17.000 -2.425 2.699 1.00 83.69 153 PHE A O 1
ATOM 1116 N N . ALA A 1 154 ?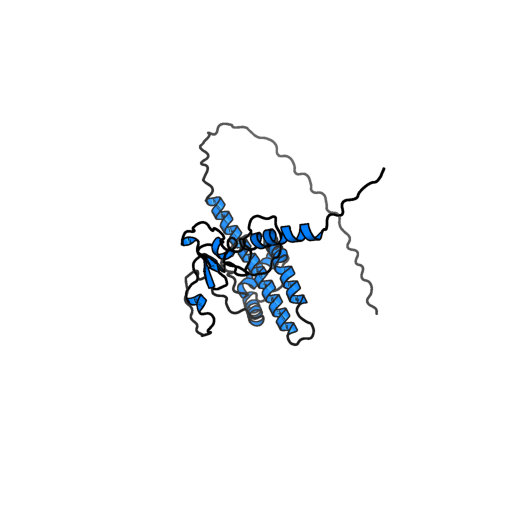 17.229 -0.681 4.110 1.00 85.06 154 ALA A N 1
ATOM 1117 C CA . ALA A 1 154 ? 16.401 -1.243 5.169 1.00 85.06 154 ALA A CA 1
ATOM 1118 C C . ALA A 1 154 ? 14.976 -1.501 4.664 1.00 85.06 154 ALA A C 1
ATOM 1120 O O . ALA A 1 154 ? 14.514 -2.638 4.732 1.00 85.06 154 ALA A O 1
ATOM 1121 N N . ALA A 1 155 ? 14.331 -0.509 4.040 1.00 87.44 155 ALA A N 1
ATOM 1122 C CA . ALA A 1 155 ? 12.987 -0.657 3.484 1.00 87.44 155 ALA A CA 1
ATOM 1123 C C . ALA A 1 155 ? 12.890 -1.837 2.502 1.00 87.44 155 ALA A C 1
ATOM 1125 O O . ALA A 1 155 ? 11.952 -2.625 2.573 1.00 87.44 155 ALA A O 1
ATOM 1126 N N . LYS A 1 156 ? 13.886 -2.038 1.632 1.00 86.75 156 LYS A N 1
ATOM 1127 C CA . LYS A 1 156 ? 13.915 -3.181 0.705 1.00 86.75 156 LYS A CA 1
ATOM 1128 C C . LYS A 1 156 ? 13.913 -4.528 1.434 1.00 86.75 156 LYS A C 1
ATOM 1130 O O . LYS A 1 156 ? 13.211 -5.454 1.017 1.00 86.75 156 LYS A O 1
ATOM 1135 N N . GLN A 1 157 ? 14.690 -4.653 2.508 1.00 88.25 157 GLN A N 1
ATOM 1136 C CA . GLN A 1 157 ? 14.711 -5.875 3.314 1.00 88.25 157 GLN A CA 1
ATOM 1137 C C . GLN A 1 157 ? 13.392 -6.091 4.058 1.00 88.25 157 GLN A C 1
ATOM 1139 O O . GLN A 1 157 ? 12.854 -7.200 4.033 1.00 88.25 157 GLN A O 1
ATOM 1144 N N . GLU A 1 158 ? 12.840 -5.031 4.647 1.00 90.31 158 GLU A N 1
ATOM 1145 C CA . GLU A 1 158 ? 11.544 -5.060 5.330 1.00 90.31 158 GLU A CA 1
ATOM 1146 C C . GLU A 1 158 ? 10.432 -5.512 4.375 1.00 90.31 158 GLU A C 1
ATOM 1148 O O . GLU A 1 158 ? 9.676 -6.437 4.680 1.00 90.31 158 GLU A O 1
ATOM 1153 N N . CYS A 1 159 ? 10.393 -4.947 3.167 1.00 92.25 159 CYS A N 1
ATOM 1154 C CA . CYS A 1 159 ? 9.425 -5.311 2.138 1.00 92.25 159 CYS A CA 1
ATOM 1155 C C . CYS A 1 159 ? 9.586 -6.755 1.666 1.00 92.25 159 CYS A C 1
ATOM 1157 O O . CYS A 1 159 ? 8.592 -7.465 1.503 1.00 92.25 159 CYS A O 1
ATOM 1159 N N . SER A 1 160 ? 10.826 -7.231 1.532 1.00 91.06 160 SER A N 1
ATOM 1160 C CA . SER A 1 160 ? 11.105 -8.640 1.248 1.00 91.06 160 SER A CA 1
ATOM 1161 C C . SER A 1 160 ? 10.498 -9.565 2.309 1.00 91.06 160 SER A C 1
ATOM 1163 O O . SER A 1 160 ? 9.903 -10.592 1.980 1.00 91.06 160 SER A O 1
ATOM 1165 N N . CYS A 1 161 ? 10.605 -9.189 3.587 1.00 92.50 161 CYS A N 1
ATOM 1166 C CA . CYS A 1 161 ? 10.028 -9.942 4.699 1.00 92.50 161 CYS A CA 1
ATOM 1167 C C . CYS A 1 161 ? 8.499 -9.889 4.752 1.00 92.50 161 CYS A C 1
ATOM 1169 O O . CYS A 1 161 ? 7.872 -10.832 5.232 1.00 92.50 161 CYS A O 1
ATOM 1171 N N . LEU A 1 162 ? 7.895 -8.841 4.196 1.00 92.56 162 LEU A N 1
ATOM 1172 C CA . LEU A 1 162 ? 6.449 -8.740 3.991 1.00 92.56 162 LEU A CA 1
ATOM 1173 C C . LEU A 1 162 ? 5.961 -9.453 2.719 1.00 92.56 162 LEU A C 1
ATOM 1175 O O . LEU A 1 162 ? 4.770 -9.442 2.420 1.00 92.56 162 LEU A O 1
ATOM 1179 N N . GLY A 1 163 ? 6.861 -10.104 1.977 1.00 91.69 163 GLY A N 1
ATOM 1180 C CA . GLY A 1 163 ? 6.527 -10.882 0.788 1.00 91.69 163 GLY A CA 1
ATOM 1181 C C . GLY A 1 163 ? 6.463 -10.078 -0.510 1.00 91.69 163 GLY A C 1
ATOM 1182 O O . GLY A 1 163 ? 6.073 -10.647 -1.534 1.00 91.69 163 GLY A O 1
ATOM 1183 N N . PHE A 1 164 ? 6.872 -8.807 -0.495 1.00 89.94 164 PHE A N 1
ATOM 1184 C CA . PHE A 1 164 ? 7.067 -8.028 -1.715 1.00 89.94 164 PHE A CA 1
ATOM 1185 C C . PHE A 1 164 ? 8.301 -8.549 -2.471 1.00 89.94 164 PHE A C 1
ATOM 1187 O O . PHE A 1 164 ? 9.280 -8.967 -1.841 1.00 89.94 164 PHE A O 1
ATOM 1194 N N . PRO A 1 165 ? 8.276 -8.570 -3.815 1.00 84.75 165 PRO A N 1
ATOM 1195 C CA . PRO A 1 165 ? 9.433 -8.994 -4.597 1.00 84.75 165 PRO A CA 1
ATOM 1196 C C . PRO A 1 165 ? 10.594 -8.044 -4.295 1.00 84.75 165 PRO A C 1
ATOM 1198 O O . PRO A 1 165 ? 10.418 -6.846 -4.385 1.00 84.75 165 PRO A O 1
ATOM 1201 N N . SER A 1 166 ? 11.758 -8.540 -3.871 1.00 76.56 166 SER A N 1
ATOM 1202 C CA . SER A 1 166 ? 12.923 -7.684 -3.573 1.00 76.56 166 SER A CA 1
ATOM 1203 C C . SER A 1 166 ? 14.095 -7.910 -4.523 1.00 76.56 166 SER A C 1
ATOM 1205 O O . SER A 1 166 ? 14.999 -7.083 -4.600 1.00 76.56 166 SER A O 1
ATOM 1207 N N . GLU A 1 167 ? 14.132 -9.056 -5.200 1.00 70.12 167 GLU A N 1
ATOM 1208 C CA . GLU A 1 167 ? 15.268 -9.458 -6.036 1.00 70.12 167 GLU A CA 1
ATOM 1209 C C . GLU A 1 167 ? 15.295 -8.724 -7.378 1.00 70.12 167 GLU A C 1
ATOM 1211 O O . GLU A 1 167 ? 16.376 -8.452 -7.884 1.00 70.12 167 GLU A O 1
ATOM 1216 N N . GLU A 1 168 ? 14.134 -8.309 -7.883 1.00 67.44 168 GLU A N 1
ATOM 1217 C CA . GLU A 1 168 ? 14.003 -7.588 -9.157 1.00 67.44 168 GLU A CA 1
ATOM 1218 C C . GLU A 1 168 ? 14.570 -6.161 -9.087 1.00 67.44 168 GLU A C 1
ATOM 1220 O O . GLU A 1 168 ? 15.011 -5.602 -10.079 1.00 67.44 168 GLU A O 1
ATOM 1225 N N . TYR A 1 169 ? 14.685 -5.593 -7.887 1.00 67.69 169 TYR A N 1
ATOM 1226 C CA . TYR A 1 169 ? 15.080 -4.198 -7.707 1.00 67.69 169 TYR A CA 1
ATOM 1227 C C . TYR A 1 169 ? 16.592 -3.970 -7.552 1.00 67.69 169 TYR A C 1
ATOM 1229 O O . TYR A 1 169 ? 17.033 -3.117 -6.767 1.00 67.69 169 TYR A O 1
ATOM 1237 N N . GLN A 1 170 ? 17.426 -4.814 -8.152 1.00 60.59 170 GLN A N 1
ATOM 1238 C CA . GLN A 1 170 ? 18.880 -4.638 -8.122 1.00 60.59 170 GLN A CA 1
ATOM 1239 C C . GLN A 1 170 ? 19.310 -3.744 -9.292 1.00 60.59 170 GLN A C 1
ATOM 1241 O O . GLN A 1 170 ? 19.166 -4.137 -10.438 1.00 60.59 170 GLN A O 1
ATOM 1246 N N . GLY A 1 171 ? 19.848 -2.553 -9.003 1.00 61.44 171 GLY A N 1
ATOM 1247 C CA . GLY A 1 171 ? 20.467 -1.674 -10.013 1.00 61.44 171 GLY A CA 1
ATOM 1248 C C . GLY A 1 171 ? 19.815 -0.304 -10.196 1.00 61.44 171 GLY A C 1
ATOM 1249 O O . GLY A 1 171 ? 20.436 0.590 -10.758 1.00 61.44 171 GLY A O 1
ATOM 1250 N N . ILE A 1 172 ? 18.615 -0.101 -9.662 1.00 60.50 172 ILE A N 1
ATOM 1251 C CA . ILE A 1 172 ? 17.903 1.169 -9.791 1.00 60.50 172 ILE A CA 1
ATOM 1252 C C . ILE A 1 172 ? 18.457 2.186 -8.784 1.00 60.50 172 ILE A C 1
ATOM 1254 O O . ILE A 1 172 ? 18.556 1.905 -7.588 1.00 60.50 172 ILE A O 1
ATOM 1258 N N . VAL A 1 173 ? 18.832 3.375 -9.268 1.00 57.88 173 VAL A N 1
ATOM 1259 C CA . VAL A 1 173 ? 19.146 4.531 -8.420 1.00 57.88 173 VAL A CA 1
ATOM 1260 C C . VAL A 1 173 ? 17.831 5.037 -7.850 1.00 57.88 173 VAL A C 1
ATOM 1262 O O . VAL A 1 173 ? 17.009 5.639 -8.537 1.00 57.88 173 VAL A O 1
ATOM 1265 N N . TYR A 1 174 ? 17.607 4.733 -6.583 1.00 68.38 174 TYR A N 1
ATOM 1266 C CA . TYR A 1 174 ? 16.356 5.058 -5.931 1.00 68.38 174 TYR A CA 1
ATOM 1267 C C . TYR A 1 174 ? 16.251 6.548 -5.646 1.00 68.38 174 TYR A C 1
ATOM 1269 O O . TYR A 1 174 ? 17.125 7.137 -5.007 1.00 68.38 174 TYR A O 1
ATOM 1277 N N . ASN A 1 175 ? 15.121 7.135 -6.024 1.00 84.94 175 ASN A N 1
ATOM 1278 C CA . ASN A 1 175 ? 14.758 8.461 -5.566 1.00 84.94 175 ASN A CA 1
ATOM 1279 C C . ASN A 1 175 ? 14.154 8.358 -4.154 1.00 84.94 175 ASN A C 1
ATOM 1281 O O . ASN A 1 175 ? 12.943 8.198 -3.984 1.00 84.94 175 ASN A O 1
ATOM 1285 N N . PHE A 1 176 ? 15.018 8.422 -3.134 1.00 87.06 176 PHE A N 1
ATOM 1286 C CA . PHE A 1 176 ? 14.604 8.423 -1.727 1.00 87.06 176 PHE A CA 1
ATOM 1287 C C . PHE A 1 176 ? 13.533 9.488 -1.450 1.00 87.06 176 PHE A C 1
ATOM 1289 O O . PHE A 1 176 ? 12.589 9.223 -0.710 1.00 87.06 176 PHE A O 1
ATOM 1296 N N . GLU A 1 177 ? 13.627 10.655 -2.095 1.00 90.56 177 GLU A N 1
ATOM 1297 C CA . GLU A 1 177 ? 12.667 11.746 -1.932 1.00 90.56 177 GLU A CA 1
ATOM 1298 C C . GLU A 1 177 ? 11.265 11.364 -2.427 1.00 90.56 177 GLU A C 1
ATOM 1300 O O . GLU A 1 177 ? 10.275 11.674 -1.767 1.00 90.56 177 GLU A O 1
ATOM 1305 N N . GLN A 1 178 ? 11.152 10.654 -3.555 1.00 91.00 178 GLN A N 1
ATOM 1306 C CA . GLN A 1 178 ? 9.860 10.170 -4.055 1.00 91.00 178 GLN A CA 1
ATOM 1307 C C . GLN A 1 178 ? 9.247 9.130 -3.114 1.00 91.00 178 GLN A C 1
ATOM 1309 O O . GLN A 1 178 ? 8.052 9.203 -2.816 1.00 91.00 178 GLN A O 1
ATOM 1314 N N . TRP A 1 179 ? 10.057 8.196 -2.610 1.00 91.12 179 TRP A N 1
ATOM 1315 C CA . TRP A 1 179 ? 9.588 7.177 -1.671 1.00 91.12 179 TRP A CA 1
ATOM 1316 C C . TRP A 1 179 ? 9.149 7.783 -0.338 1.00 91.12 179 TRP A C 1
ATOM 1318 O O . TRP A 1 179 ? 8.043 7.506 0.129 1.00 91.12 179 TRP A O 1
ATOM 1328 N N . ASP A 1 180 ? 9.968 8.660 0.241 1.00 90.94 180 ASP A N 1
ATOM 1329 C CA . ASP A 1 180 ? 9.652 9.366 1.480 1.00 90.94 180 ASP A CA 1
ATOM 1330 C C . ASP A 1 180 ? 8.410 10.253 1.319 1.00 90.94 180 ASP A C 1
ATOM 1332 O O . ASP A 1 180 ? 7.519 10.239 2.172 1.00 90.94 180 ASP A O 1
ATOM 1336 N N . ARG A 1 181 ? 8.283 10.956 0.185 1.00 93.31 181 ARG A N 1
ATOM 1337 C CA . ARG A 1 181 ? 7.094 11.752 -0.142 1.00 93.31 181 ARG A CA 1
ATOM 1338 C C . ARG A 1 181 ? 5.844 10.884 -0.244 1.00 93.31 181 ARG A C 1
ATOM 1340 O O . ARG A 1 181 ? 4.834 11.239 0.358 1.00 93.31 181 ARG A O 1
ATOM 1347 N N . CYS A 1 182 ? 5.905 9.758 -0.958 1.00 94.12 182 CYS A N 1
ATOM 1348 C CA . CYS A 1 182 ? 4.787 8.819 -1.040 1.00 94.12 182 CYS A CA 1
ATOM 1349 C C . CYS A 1 182 ? 4.390 8.351 0.361 1.00 94.12 182 CYS A C 1
ATOM 1351 O O . CYS A 1 182 ? 3.260 8.568 0.786 1.00 94.12 182 CYS A O 1
ATOM 1353 N N . LYS A 1 183 ? 5.352 7.833 1.132 1.00 92.94 183 LYS A N 1
ATOM 1354 C CA . LYS A 1 183 ? 5.128 7.321 2.487 1.00 92.94 183 LYS A CA 1
ATOM 1355 C C . LYS A 1 183 ? 4.517 8.368 3.422 1.00 92.94 183 LYS A C 1
ATOM 1357 O O . LYS A 1 183 ? 3.618 8.041 4.196 1.00 92.94 183 LYS A O 1
ATOM 1362 N N . LYS A 1 184 ? 4.980 9.620 3.367 1.00 92.00 184 LYS A N 1
ATOM 1363 C CA . LYS A 1 184 ? 4.431 10.722 4.172 1.00 92.00 184 LYS A CA 1
ATOM 1364 C C . LYS A 1 184 ? 2.994 11.056 3.788 1.00 92.00 184 LYS A C 1
ATOM 1366 O O . LYS A 1 184 ? 2.178 11.249 4.679 1.00 92.00 184 LYS A O 1
ATOM 1371 N N . LEU A 1 185 ? 2.688 11.105 2.493 1.00 92.12 185 LEU A N 1
ATOM 1372 C CA . LEU A 1 185 ? 1.365 11.496 2.006 1.00 92.12 185 LEU A CA 1
ATOM 1373 C C . LEU A 1 185 ? 0.311 10.396 2.162 1.00 92.12 185 LEU A C 1
ATOM 1375 O O . LEU A 1 185 ? -0.850 10.708 2.400 1.00 92.12 185 LEU A O 1
ATOM 1379 N N . THR A 1 186 ? 0.686 9.126 2.006 1.00 90.94 186 THR A N 1
ATOM 1380 C CA . THR A 1 186 ? -0.285 8.020 1.964 1.00 90.94 186 THR A CA 1
ATOM 1381 C C . THR A 1 186 ? -0.283 7.175 3.232 1.00 90.94 186 THR A C 1
ATOM 1383 O O . THR A 1 186 ? -1.342 6.749 3.688 1.00 90.94 186 THR A O 1
ATOM 1386 N N . CYS A 1 187 ? 0.884 6.939 3.832 1.00 93.50 187 CYS A N 1
ATOM 1387 C CA . CYS A 1 187 ? 1.030 5.937 4.888 1.00 93.50 187 CYS A CA 1
ATOM 1388 C C . CYS A 1 187 ? 1.091 6.534 6.290 1.00 93.50 187 CYS A C 1
ATOM 1390 O O . CYS A 1 187 ? 0.618 5.909 7.240 1.00 93.50 187 CYS A O 1
ATOM 1392 N N . TYR A 1 188 ? 1.697 7.713 6.445 1.00 89.88 188 TYR A N 1
ATOM 1393 C CA . TYR A 1 188 ? 1.951 8.295 7.762 1.00 89.88 188 TYR A CA 1
ATOM 1394 C C . TYR A 1 188 ? 0.651 8.592 8.514 1.00 89.88 188 TYR A C 1
ATOM 1396 O O . TYR A 1 188 ? 0.480 8.124 9.640 1.00 89.88 188 TYR A O 1
ATOM 1404 N N . ASP A 1 189 ? -0.291 9.282 7.870 1.00 88.00 189 ASP A N 1
ATOM 1405 C CA . ASP A 1 189 ? -1.563 9.661 8.492 1.00 88.00 189 ASP A CA 1
ATOM 1406 C C . ASP A 1 189 ? -2.434 8.440 8.805 1.00 88.00 189 ASP A C 1
ATOM 1408 O O . ASP A 1 189 ? -3.033 8.358 9.882 1.00 88.00 189 ASP A O 1
ATOM 1412 N N . ALA A 1 190 ? -2.452 7.446 7.911 1.00 87.06 190 ALA A N 1
ATOM 1413 C CA . ALA A 1 190 ? -3.160 6.186 8.125 1.00 87.06 190 ALA A CA 1
ATOM 1414 C C . ALA A 1 190 ? -2.561 5.394 9.300 1.00 87.06 190 ALA A C 1
ATOM 1416 O O . ALA A 1 190 ? -3.286 4.935 10.186 1.00 87.06 190 ALA A O 1
ATOM 1417 N N . GLY A 1 191 ? -1.230 5.288 9.354 1.00 88.00 191 GLY A N 1
ATOM 1418 C CA . GLY A 1 191 ? -0.514 4.613 10.433 1.00 88.00 191 GLY A CA 1
ATOM 1419 C C . GLY A 1 191 ? -0.706 5.304 11.782 1.00 88.00 191 GLY A C 1
ATOM 1420 O O . GLY A 1 191 ? -1.001 4.637 12.773 1.00 88.00 191 GLY A O 1
ATOM 1421 N N . GLN A 1 192 ? -0.606 6.637 11.822 1.00 88.88 192 GLN A N 1
ATOM 1422 C CA . GLN A 1 192 ? -0.850 7.428 13.031 1.00 88.88 192 GLN A CA 1
ATOM 1423 C C . GLN A 1 192 ? -2.294 7.296 13.511 1.00 88.88 192 GLN A C 1
ATOM 1425 O O . GLN A 1 192 ? -2.521 7.044 14.693 1.00 88.88 192 GLN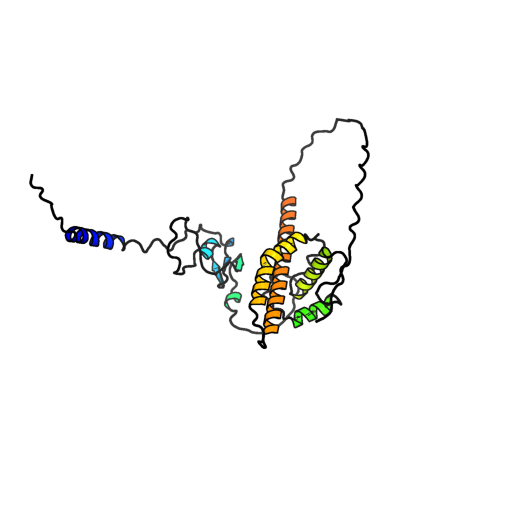 A O 1
ATOM 1430 N N . SER A 1 193 ? -3.266 7.389 12.603 1.00 90.56 193 SER A N 1
ATOM 1431 C CA . SER A 1 193 ? -4.684 7.221 12.938 1.00 90.56 193 SER A CA 1
ATOM 1432 C C . SER A 1 193 ? -4.967 5.823 13.495 1.00 90.56 193 SER A C 1
ATOM 1434 O O . SER A 1 193 ? -5.624 5.688 14.528 1.00 90.56 193 SER A O 1
ATOM 1436 N N . CYS A 1 194 ? -4.404 4.779 12.873 1.00 93.94 194 CYS A N 1
ATOM 1437 C CA . CYS A 1 194 ? -4.488 3.406 13.375 1.00 93.94 194 CYS A CA 1
ATOM 1438 C C . CYS A 1 194 ? -3.900 3.309 14.788 1.00 93.94 194 CYS A C 1
ATOM 1440 O O . CYS A 1 194 ? -4.545 2.806 15.709 1.00 93.94 194 CYS A O 1
ATOM 1442 N N . TRP A 1 195 ? -2.709 3.865 14.994 1.00 92.50 195 TRP A N 1
ATOM 1443 C CA . TRP A 1 195 ? -2.022 3.816 16.279 1.00 92.50 195 TRP A CA 1
ATOM 1444 C C . TRP A 1 195 ? -2.784 4.537 17.393 1.00 92.50 195 TRP A C 1
ATOM 1446 O O . TRP A 1 195 ? -2.884 4.018 18.503 1.00 92.50 195 TRP A O 1
ATOM 1456 N N . GLN A 1 196 ? -3.354 5.707 17.100 1.00 91.62 196 GLN A N 1
ATOM 1457 C CA . GLN A 1 196 ? -4.168 6.474 18.046 1.00 91.62 196 GLN A CA 1
ATOM 1458 C C . GLN A 1 196 ? -5.489 5.770 18.381 1.00 91.62 196 GLN A C 1
ATOM 1460 O O . GLN A 1 196 ? -5.995 5.908 19.494 1.00 91.62 196 GLN A O 1
ATOM 1465 N N . SER A 1 197 ? -6.031 4.976 17.452 1.00 92.62 197 SER A N 1
ATOM 1466 C CA . SER A 1 197 ? -7.236 4.175 17.697 1.00 92.62 197 SER A CA 1
ATOM 1467 C C . SER A 1 197 ? -7.002 3.006 18.666 1.00 92.62 197 SER A C 1
ATOM 1469 O O . SER A 1 197 ? -7.949 2.502 19.280 1.00 92.62 197 SER A O 1
ATOM 1471 N N . CYS A 1 198 ? -5.746 2.588 18.866 1.00 94.94 198 CYS A N 1
ATOM 1472 C CA . CYS A 1 198 ? -5.410 1.532 19.812 1.00 94.94 198 CYS A CA 1
ATOM 1473 C C . CYS A 1 198 ? -5.622 2.009 21.257 1.00 94.94 198 CYS A C 1
ATOM 1475 O O . CYS A 1 198 ? -4.862 2.805 21.806 1.00 94.94 198 CYS A O 1
ATOM 1477 N N . ARG A 1 199 ? -6.655 1.479 21.921 1.00 88.81 199 ARG A N 1
ATOM 1478 C CA . ARG A 1 199 ? -7.015 1.874 23.290 1.00 88.81 199 ARG A CA 1
ATOM 1479 C C . ARG A 1 199 ? -6.006 1.358 24.323 1.00 88.81 199 ARG A C 1
ATOM 1481 O O . ARG A 1 199 ? -5.863 0.144 24.515 1.00 88.81 199 ARG A O 1
ATOM 1488 N N . HIS A 1 200 ? -5.365 2.288 25.032 1.00 84.94 200 HIS A N 1
ATOM 1489 C CA . HIS A 1 200 ? -4.458 2.000 26.145 1.00 84.94 200 HIS A CA 1
ATOM 1490 C C . HIS A 1 200 ? -5.135 1.153 27.239 1.00 84.94 200 HIS A C 1
ATOM 1492 O O . HIS A 1 200 ? -6.307 1.347 27.559 1.00 84.94 200 HIS A O 1
ATOM 1498 N N . GLY A 1 201 ? -4.385 0.209 27.818 1.00 74.69 201 GLY A N 1
ATOM 1499 C CA . GLY A 1 201 ? -4.829 -0.612 28.955 1.00 74.69 201 GLY A CA 1
ATOM 1500 C C . GLY A 1 201 ? -5.642 -1.863 28.599 1.00 74.69 201 GLY A C 1
ATOM 1501 O O . GLY A 1 201 ? -6.001 -2.629 29.490 1.00 74.69 201 GLY A O 1
ATOM 1502 N N . SER A 1 202 ? -5.917 -2.120 27.317 1.00 83.81 202 SER A N 1
ATOM 1503 C CA . SER A 1 202 ? -6.506 -3.394 26.892 1.00 83.81 202 SER A CA 1
ATOM 1504 C C . SER A 1 202 ? -5.430 -4.480 26.750 1.00 83.81 202 SER A C 1
ATOM 1506 O O . SER A 1 202 ? -4.317 -4.198 26.310 1.00 83.81 202 SER A O 1
ATOM 1508 N N . ARG A 1 203 ? -5.758 -5.751 27.049 1.00 75.75 203 ARG A N 1
ATOM 1509 C CA . ARG A 1 203 ? -4.848 -6.890 26.771 1.00 75.75 203 ARG A CA 1
ATOM 1510 C C . ARG A 1 203 ? -4.463 -6.990 25.287 1.00 75.75 203 ARG A C 1
ATOM 1512 O O . ARG A 1 203 ? -3.425 -7.547 24.976 1.00 75.75 203 ARG A O 1
ATOM 1519 N N . LYS A 1 204 ? -5.281 -6.411 24.400 1.00 90.00 204 LYS A N 1
ATOM 1520 C CA . LYS A 1 204 ? -5.083 -6.365 22.943 1.00 90.00 204 LYS A CA 1
ATOM 1521 C C . LYS A 1 204 ? -4.353 -5.108 22.456 1.00 90.00 204 LYS A C 1
ATOM 1523 O O . LYS A 1 204 ? -4.231 -4.903 21.252 1.00 90.00 204 LYS A O 1
ATOM 1528 N N . PHE A 1 205 ? -3.892 -4.239 23.358 1.00 91.88 205 PHE A N 1
ATOM 1529 C CA . PHE A 1 205 ? -3.230 -2.991 22.972 1.00 91.88 205 PHE A CA 1
ATOM 1530 C C . PHE A 1 205 ? -1.960 -3.254 22.154 1.00 91.88 205 PHE A C 1
ATOM 1532 O O . PHE A 1 205 ? -1.731 -2.589 21.145 1.00 91.88 205 PHE A O 1
ATOM 1539 N N . GLN A 1 206 ? -1.170 -4.255 22.556 1.00 91.75 206 GLN A N 1
ATOM 1540 C CA . GLN A 1 206 ? 0.044 -4.624 21.835 1.00 91.75 206 GLN A CA 1
ATOM 1541 C C . GLN A 1 206 ? -0.278 -5.222 20.461 1.00 91.75 206 GLN A C 1
ATOM 1543 O O . GLN A 1 206 ? 0.308 -4.791 19.474 1.00 91.75 206 GLN A O 1
ATOM 1548 N N . ASP A 1 207 ? -1.256 -6.127 20.371 1.00 91.00 207 ASP A N 1
ATOM 1549 C CA . ASP A 1 207 ? -1.679 -6.728 19.097 1.00 91.00 207 ASP A CA 1
ATOM 1550 C C . ASP A 1 207 ? -2.188 -5.673 18.106 1.00 91.00 207 ASP A C 1
ATOM 1552 O O . ASP A 1 207 ? -1.842 -5.703 16.924 1.00 91.00 207 ASP A O 1
ATOM 1556 N N . CYS A 1 208 ? -2.954 -4.693 18.598 1.00 94.62 208 CYS A N 1
ATOM 1557 C CA . CYS A 1 208 ? -3.413 -3.556 17.804 1.00 94.62 208 CYS A CA 1
ATOM 1558 C C . CYS A 1 208 ? -2.231 -2.752 17.251 1.00 94.62 208 CYS A C 1
ATOM 1560 O O . CYS A 1 208 ? -2.139 -2.537 16.044 1.00 94.62 208 CYS A O 1
ATOM 1562 N N . ARG A 1 209 ? -1.273 -2.375 18.108 1.00 93.69 209 ARG A N 1
ATOM 1563 C CA . ARG A 1 209 ? -0.081 -1.627 17.680 1.00 93.69 209 ARG A CA 1
ATOM 1564 C C . ARG A 1 209 ? 0.779 -2.410 16.697 1.00 93.69 209 ARG A C 1
ATOM 1566 O O . ARG A 1 209 ? 1.243 -1.832 15.721 1.00 93.69 209 ARG A O 1
ATOM 1573 N N . ASN A 1 210 ? 0.956 -3.708 16.928 1.00 91.75 210 ASN A N 1
ATOM 1574 C CA . ASN A 1 210 ? 1.691 -4.595 16.031 1.00 91.75 210 ASN A CA 1
ATOM 1575 C C . ASN A 1 210 ? 1.019 -4.646 14.651 1.00 91.75 210 ASN A C 1
ATOM 1577 O O . ASN A 1 210 ? 1.694 -4.538 13.631 1.00 91.75 210 ASN A O 1
ATOM 1581 N N . THR A 1 211 ? -0.313 -4.734 14.620 1.00 93.00 211 THR A N 1
ATOM 1582 C CA . THR A 1 211 ? -1.098 -4.711 13.378 1.00 93.00 211 THR A CA 1
ATOM 1583 C C . THR A 1 211 ? -0.944 -3.375 12.649 1.00 93.00 211 THR A C 1
ATOM 1585 O O . THR A 1 211 ? -0.624 -3.366 11.463 1.00 93.00 211 THR A O 1
ATOM 1588 N N . CYS A 1 212 ? -1.092 -2.246 13.350 1.00 94.94 212 CYS A N 1
ATOM 1589 C CA . CYS A 1 212 ? -0.905 -0.914 12.765 1.00 94.94 212 CYS A CA 1
ATOM 1590 C C . CYS A 1 212 ? 0.516 -0.707 12.228 1.00 94.94 212 CYS A C 1
ATOM 1592 O O . CYS A 1 212 ? 0.703 -0.127 11.162 1.00 94.94 212 CYS A O 1
ATOM 1594 N N . TYR A 1 213 ? 1.523 -1.199 12.952 1.00 92.25 213 TYR A N 1
ATOM 1595 C CA . TYR A 1 213 ? 2.916 -1.136 12.528 1.00 92.25 213 TYR A CA 1
ATOM 1596 C C . TYR A 1 213 ? 3.143 -1.905 11.221 1.00 92.25 213 TYR A C 1
ATOM 1598 O O . TYR A 1 213 ? 3.679 -1.345 10.266 1.00 92.25 213 TYR A O 1
ATOM 1606 N N . LEU A 1 214 ? 2.667 -3.152 11.139 1.00 93.00 214 LEU A N 1
ATOM 1607 C CA . LEU A 1 214 ? 2.790 -3.973 9.932 1.00 93.00 214 LEU A CA 1
ATOM 1608 C C . LEU A 1 214 ? 2.016 -3.387 8.746 1.00 93.00 214 LEU A C 1
ATOM 1610 O O . LEU A 1 214 ? 2.505 -3.435 7.619 1.00 93.00 214 LEU A O 1
ATOM 1614 N N . GLN A 1 215 ? 0.847 -2.785 8.983 1.00 92.62 215 GLN A N 1
ATOM 1615 C CA . GLN A 1 215 ? 0.116 -2.060 7.940 1.00 92.62 215 GLN A CA 1
ATOM 1616 C C . GLN A 1 215 ? 0.884 -0.833 7.439 1.00 92.62 215 GLN A C 1
ATOM 1618 O O . GLN A 1 215 ? 0.959 -0.612 6.232 1.00 92.62 215 GLN A O 1
ATOM 1623 N N . GLY A 1 216 ? 1.499 -0.064 8.341 1.00 92.75 216 GLY A N 1
ATOM 1624 C CA . GLY A 1 216 ? 2.336 1.076 7.968 1.00 92.75 216 GLY A CA 1
ATOM 1625 C C . GLY A 1 216 ? 3.540 0.665 7.116 1.00 92.75 216 GLY A C 1
ATOM 1626 O O . GLY A 1 216 ? 3.827 1.310 6.108 1.00 92.75 216 GLY A O 1
ATOM 1627 N N . LEU A 1 217 ? 4.208 -0.436 7.477 1.00 91.75 217 LEU A N 1
ATOM 1628 C CA . LEU A 1 217 ? 5.298 -0.999 6.676 1.00 91.75 217 LEU A CA 1
ATOM 1629 C C . LEU A 1 217 ? 4.809 -1.468 5.303 1.00 91.75 217 LEU A C 1
ATOM 1631 O O . LEU A 1 217 ? 5.412 -1.120 4.291 1.00 91.75 217 LEU A O 1
ATOM 1635 N N . ARG A 1 218 ? 3.688 -2.197 5.256 1.00 93.81 218 ARG A N 1
ATOM 1636 C CA . ARG A 1 218 ? 3.080 -2.661 4.004 1.00 93.81 218 ARG A CA 1
ATOM 1637 C C . ARG A 1 218 ? 2.772 -1.500 3.058 1.00 93.81 218 ARG A C 1
ATOM 1639 O O . ARG A 1 218 ? 3.144 -1.570 1.894 1.00 93.81 218 ARG A O 1
ATOM 1646 N N . CYS A 1 219 ? 2.172 -0.425 3.562 1.00 94.94 219 CYS A N 1
ATOM 1647 C CA . CYS A 1 219 ? 1.911 0.775 2.768 1.00 94.94 219 CYS A CA 1
ATOM 1648 C C . CYS A 1 219 ? 3.215 1.397 2.233 1.00 94.94 219 CYS A C 1
ATOM 1650 O O . CYS A 1 219 ? 3.309 1.758 1.061 1.00 94.94 219 CYS A O 1
ATOM 1652 N N . GLY A 1 220 ? 4.269 1.456 3.058 1.00 92.25 220 GLY A N 1
ATOM 1653 C CA . GLY A 1 220 ? 5.590 1.910 2.613 1.00 92.25 220 GLY A CA 1
ATOM 1654 C C . GLY A 1 220 ? 6.183 1.050 1.488 1.00 92.25 220 GLY A C 1
ATOM 1655 O O . GLY A 1 220 ? 6.860 1.578 0.605 1.00 92.25 220 GLY A O 1
ATOM 1656 N N . CYS A 1 221 ? 5.904 -0.253 1.493 1.00 93.69 221 CYS A N 1
ATOM 1657 C CA . CYS A 1 221 ? 6.298 -1.176 0.430 1.00 93.69 221 CYS A CA 1
ATOM 1658 C C . CYS A 1 221 ? 5.466 -1.013 -0.842 1.00 93.69 221 CYS A C 1
ATOM 1660 O O . CYS A 1 221 ? 6.016 -1.097 -1.934 1.00 93.69 221 CYS A O 1
ATOM 1662 N N . GLU A 1 222 ? 4.173 -0.721 -0.724 1.00 92.94 222 GLU A N 1
ATOM 1663 C CA . GLU A 1 222 ? 3.318 -0.387 -1.870 1.00 92.94 222 GLU A CA 1
ATOM 1664 C C . GLU A 1 222 ? 3.792 0.908 -2.548 1.00 92.94 222 GLU A C 1
ATOM 1666 O O . GLU A 1 222 ? 3.911 0.952 -3.769 1.00 92.94 222 GLU A O 1
ATOM 1671 N N . CYS A 1 223 ? 4.190 1.922 -1.769 1.00 93.69 223 CYS A N 1
ATOM 1672 C CA . CYS A 1 223 ? 4.868 3.114 -2.291 1.00 93.69 223 CYS A CA 1
ATOM 1673 C C . CYS A 1 223 ? 6.141 2.785 -3.075 1.00 93.69 223 CYS A C 1
ATOM 1675 O O . CYS A 1 223 ? 6.392 3.379 -4.120 1.00 93.69 223 CYS A O 1
ATOM 1677 N N . LEU A 1 224 ? 6.945 1.847 -2.569 1.00 90.06 224 LEU A N 1
ATOM 1678 C CA . LEU A 1 224 ? 8.164 1.404 -3.236 1.00 90.06 224 LEU A CA 1
ATOM 1679 C C . LEU A 1 224 ? 7.834 0.768 -4.599 1.00 90.06 224 LEU A C 1
ATOM 1681 O O . LEU A 1 224 ? 8.413 1.170 -5.599 1.00 90.06 224 LEU A O 1
ATOM 1685 N N . VAL A 1 225 ? 6.861 -0.154 -4.646 1.00 90.31 225 VAL A N 1
ATOM 1686 C CA . VAL A 1 225 ? 6.392 -0.804 -5.889 1.00 90.31 225 VAL A CA 1
ATOM 1687 C C . VAL A 1 225 ? 5.898 0.222 -6.909 1.00 90.31 225 VAL A C 1
ATOM 1689 O O . VAL A 1 225 ? 6.306 0.168 -8.062 1.00 90.31 225 VAL A O 1
ATOM 1692 N N . MET A 1 226 ? 5.078 1.190 -6.487 1.00 89.38 226 MET A N 1
ATOM 1693 C CA . MET A 1 226 ? 4.548 2.216 -7.395 1.00 89.38 226 MET A CA 1
ATOM 1694 C C . MET A 1 226 ? 5.650 3.049 -8.058 1.00 89.38 226 MET A C 1
ATOM 1696 O O . MET A 1 226 ? 5.528 3.413 -9.224 1.00 89.38 226 MET A O 1
ATOM 1700 N N . ILE A 1 227 ? 6.721 3.368 -7.329 1.00 88.75 227 ILE A N 1
ATOM 1701 C CA . ILE A 1 227 ? 7.843 4.144 -7.877 1.00 88.75 227 ILE A CA 1
ATOM 1702 C C . ILE A 1 227 ? 8.603 3.331 -8.926 1.00 88.75 227 ILE A C 1
ATOM 1704 O O . ILE A 1 227 ? 9.012 3.891 -9.939 1.00 88.75 227 ILE A O 1
ATOM 1708 N N . PHE A 1 228 ? 8.745 2.020 -8.721 1.00 85.12 228 PHE A N 1
ATOM 1709 C CA . PHE A 1 228 ? 9.371 1.147 -9.712 1.00 85.12 228 PHE A CA 1
ATOM 1710 C C . PHE A 1 228 ? 8.562 1.037 -10.992 1.00 85.12 228 PHE A C 1
ATOM 1712 O O . PHE A 1 228 ? 9.111 1.232 -12.070 1.00 85.12 228 PHE A O 1
ATOM 1719 N N . GLU A 1 229 ? 7.253 0.810 -10.876 1.00 87.00 229 GLU A N 1
ATOM 1720 C CA . GLU A 1 229 ? 6.382 0.721 -12.049 1.00 87.00 229 GLU A CA 1
ATOM 1721 C C . GLU A 1 229 ? 6.418 2.017 -12.880 1.00 87.00 229 GLU A C 1
ATOM 1723 O O . GLU A 1 229 ? 6.326 1.970 -14.104 1.00 87.00 229 GLU A O 1
ATOM 1728 N N . GLN A 1 230 ? 6.610 3.183 -12.248 1.00 87.31 230 GLN A N 1
ATOM 1729 C CA . GLN A 1 230 ? 6.771 4.451 -12.970 1.00 87.31 230 GLN A CA 1
ATOM 1730 C C . GLN A 1 230 ? 8.095 4.550 -13.737 1.00 87.31 230 GLN A C 1
ATOM 1732 O O . GLN A 1 230 ? 8.117 5.136 -14.820 1.00 87.31 230 GLN A O 1
ATOM 1737 N N . GLN A 1 231 ? 9.186 3.994 -13.210 1.00 84.19 231 GLN A N 1
ATOM 1738 C CA . GLN A 1 231 ? 10.488 4.055 -13.875 1.00 84.19 231 GLN A CA 1
ATOM 1739 C C . GLN A 1 231 ? 10.527 3.181 -15.126 1.00 84.19 231 GLN A C 1
ATOM 1741 O O . GLN A 1 231 ? 10.926 3.684 -16.177 1.00 84.19 231 GLN A O 1
ATOM 1746 N N . ASP A 1 232 ? 10.002 1.956 -15.049 1.00 80.81 232 ASP A N 1
ATOM 1747 C CA . ASP A 1 232 ? 9.939 1.041 -16.196 1.00 80.81 232 ASP A CA 1
ATOM 1748 C C . ASP A 1 232 ? 9.185 1.683 -17.376 1.00 80.81 232 ASP A C 1
ATOM 1750 O O . ASP A 1 232 ? 9.627 1.633 -18.523 1.00 80.81 232 ASP A O 1
ATOM 1754 N N . THR A 1 233 ? 8.088 2.400 -17.093 1.00 80.75 233 THR A N 1
ATOM 1755 C CA . THR A 1 233 ? 7.312 3.084 -18.145 1.00 80.75 233 THR A CA 1
ATOM 1756 C C . THR A 1 233 ? 8.036 4.272 -18.780 1.00 80.75 233 THR A C 1
ATOM 1758 O O . THR A 1 233 ? 7.724 4.646 -19.911 1.00 80.75 233 THR A O 1
ATOM 1761 N N . SER A 1 234 ? 8.980 4.894 -18.067 1.00 80.44 234 SER A N 1
ATOM 1762 C CA . SER A 1 234 ? 9.719 6.050 -18.583 1.00 80.44 234 SER A CA 1
ATOM 1763 C C . SER A 1 234 ? 10.828 5.646 -19.554 1.00 80.44 234 SER A C 1
ATOM 1765 O O . SER A 1 234 ? 11.025 6.334 -20.554 1.00 80.44 234 SER A O 1
ATOM 1767 N N . GLU A 1 235 ? 11.481 4.506 -19.314 1.00 78.38 235 GLU A N 1
ATOM 1768 C CA . GLU A 1 235 ? 12.517 3.974 -20.206 1.00 78.38 235 GLU A CA 1
ATOM 1769 C C . GLU A 1 235 ? 11.903 3.466 -21.520 1.00 78.38 235 GLU A C 1
ATOM 1771 O O . GLU A 1 235 ? 12.387 3.802 -22.601 1.00 78.38 235 GLU A O 1
ATOM 1776 N N . GLU A 1 236 ? 10.764 2.763 -21.454 1.00 78.06 236 GLU A N 1
ATOM 1777 C CA . GLU A 1 236 ? 10.036 2.335 -22.659 1.00 78.06 236 GLU A CA 1
ATOM 1778 C C . GLU A 1 236 ? 9.526 3.526 -23.491 1.00 78.06 236 GLU A C 1
ATOM 1780 O O . GLU A 1 236 ? 9.506 3.468 -24.723 1.00 78.06 236 GLU A O 1
ATOM 1785 N N . ALA A 1 237 ? 9.129 4.628 -22.843 1.00 77.62 237 ALA A N 1
ATOM 1786 C CA . ALA A 1 237 ? 8.674 5.831 -23.538 1.00 77.62 237 ALA A CA 1
ATOM 1787 C C . ALA A 1 237 ? 9.815 6.572 -24.259 1.00 77.62 237 ALA A C 1
ATOM 1789 O O . ALA A 1 237 ? 9.576 7.168 -25.313 1.00 77.62 237 ALA A O 1
ATOM 1790 N N . GLU A 1 238 ? 11.037 6.533 -23.720 1.00 81.38 238 GLU A N 1
ATOM 1791 C CA . GLU A 1 238 ? 12.217 7.109 -24.372 1.00 81.38 238 GLU A CA 1
ATOM 1792 C C . GLU A 1 238 ? 12.669 6.253 -25.565 1.00 81.38 238 GLU A C 1
ATOM 1794 O O . GLU A 1 238 ? 12.978 6.798 -26.625 1.00 81.38 238 GLU A O 1
ATOM 1799 N N . GLU A 1 239 ? 12.615 4.922 -25.452 1.00 83.44 239 GLU A N 1
ATOM 1800 C CA . GLU A 1 239 ? 12.964 4.017 -26.556 1.00 83.44 239 GLU A CA 1
ATOM 1801 C C . GLU A 1 239 ? 11.921 4.035 -27.691 1.00 83.44 239 GLU A C 1
ATOM 1803 O O . GLU A 1 239 ? 12.264 3.919 -28.870 1.00 83.44 239 GLU A O 1
ATOM 1808 N N . ALA A 1 240 ? 10.643 4.246 -27.362 1.00 78.19 240 ALA A N 1
ATOM 1809 C CA . ALA A 1 240 ? 9.569 4.367 -28.347 1.00 78.19 240 ALA A CA 1
ATOM 1810 C C . ALA A 1 240 ? 9.507 5.744 -29.036 1.00 78.19 240 ALA A C 1
ATOM 1812 O O . ALA A 1 240 ? 8.735 5.915 -29.990 1.00 78.19 240 ALA A O 1
ATOM 1813 N N . ALA A 1 241 ? 10.293 6.731 -28.593 1.00 76.62 241 ALA A N 1
ATOM 1814 C CA . ALA A 1 241 ? 10.378 8.007 -29.285 1.00 76.62 241 ALA A CA 1
ATOM 1815 C C . ALA A 1 241 ? 10.975 7.764 -30.685 1.00 76.62 241 ALA A C 1
ATOM 1817 O O . ALA A 1 241 ? 12.087 7.244 -30.801 1.00 76.62 241 ALA A O 1
ATOM 1818 N N . PRO A 1 242 ? 10.258 8.100 -31.778 1.00 69.88 242 PRO A N 1
ATOM 1819 C CA . PRO A 1 242 ? 10.745 7.838 -33.120 1.00 69.88 242 PRO A CA 1
ATOM 1820 C C . PRO A 1 242 ? 12.097 8.522 -33.274 1.00 69.88 242 PRO A C 1
ATOM 1822 O O . PRO A 1 242 ? 12.187 9.735 -33.088 1.00 69.88 242 PRO A O 1
ATOM 1825 N N . LEU A 1 243 ? 13.128 7.740 -33.616 1.00 62.22 243 LEU A N 1
ATOM 1826 C CA . LEU A 1 243 ? 14.417 8.239 -34.078 1.00 62.22 243 LEU A CA 1
ATOM 1827 C C . LEU A 1 243 ? 14.136 9.233 -35.202 1.00 62.22 243 LEU A C 1
ATOM 1829 O O . LEU A 1 243 ? 13.980 8.858 -36.368 1.00 62.22 243 LEU A O 1
ATOM 1833 N N . VAL A 1 244 ? 14.037 10.513 -34.845 1.00 65.88 244 VAL A N 1
ATOM 1834 C CA . VAL A 1 244 ? 14.082 11.610 -35.793 1.00 65.88 244 VAL A CA 1
ATOM 1835 C C . VAL A 1 244 ? 15.487 11.521 -36.348 1.00 65.88 244 VAL A C 1
ATOM 1837 O O . VAL A 1 244 ? 16.460 11.966 -35.747 1.00 65.88 244 VAL A O 1
ATOM 1840 N N . ARG A 1 245 ? 15.583 10.802 -37.464 1.00 56.19 245 ARG A N 1
ATOM 1841 C CA . ARG A 1 245 ? 16.774 10.622 -38.268 1.00 56.19 245 ARG A CA 1
ATOM 1842 C C . ARG A 1 245 ? 17.164 12.012 -38.743 1.00 56.19 245 ARG A C 1
ATOM 1844 O O . ARG A 1 245 ? 16.694 12.464 -39.786 1.00 56.19 245 ARG A O 1
ATOM 1851 N N . SER A 1 246 ? 17.973 12.691 -37.934 1.00 58.19 246 SER A N 1
ATOM 1852 C CA . SER A 1 246 ? 18.682 13.913 -38.282 1.00 58.19 246 SER A CA 1
ATOM 1853 C C . SER A 1 246 ? 19.492 13.599 -39.527 1.00 58.19 246 SER A C 1
ATOM 1855 O O . SER A 1 246 ? 20.569 13.009 -39.476 1.00 58.19 246 SER A O 1
ATOM 1857 N N . SER A 1 247 ? 18.883 13.877 -40.672 1.00 59.69 247 SER A N 1
ATOM 1858 C CA . SER A 1 247 ? 19.518 13.731 -41.963 1.00 59.69 247 SER A CA 1
ATOM 1859 C C . SER A 1 247 ? 20.534 14.856 -42.048 1.00 59.69 247 SER A C 1
ATOM 1861 O O . SER A 1 247 ? 20.158 16.023 -42.092 1.00 59.69 247 SER A O 1
ATOM 1863 N N . SER A 1 248 ? 21.799 14.455 -41.938 1.00 59.81 248 SER A N 1
ATOM 1864 C CA . SER A 1 248 ? 22.992 15.083 -42.501 1.00 59.81 248 SER A CA 1
ATOM 1865 C C . SER A 1 248 ? 22.787 16.480 -43.097 1.00 59.81 248 SER A C 1
ATOM 1867 O O . SER A 1 248 ? 22.275 16.623 -44.209 1.00 59.81 248 SER A O 1
ATOM 1869 N N . LEU A 1 249 ? 23.288 17.489 -42.394 1.00 55.31 249 LEU A N 1
ATOM 1870 C CA . LEU A 1 249 ? 23.923 18.627 -43.044 1.00 55.31 249 LEU A CA 1
ATOM 1871 C C . LEU A 1 249 ? 25.405 18.564 -42.677 1.00 55.31 249 LEU A C 1
ATOM 1873 O O . LEU A 1 249 ? 25.754 18.420 -41.505 1.00 55.31 249 LEU A O 1
ATOM 1877 N N . ASP A 1 250 ? 26.217 18.542 -43.727 1.00 58.12 250 ASP A N 1
ATOM 1878 C CA . ASP A 1 250 ? 27.654 18.308 -43.744 1.00 58.12 250 ASP A CA 1
ATOM 1879 C C . ASP A 1 250 ? 28.480 19.285 -42.880 1.00 58.12 250 ASP A C 1
ATOM 1881 O O . ASP A 1 250 ? 28.034 20.401 -42.598 1.00 58.12 250 ASP A O 1
ATOM 1885 N N . PRO A 1 251 ? 29.695 18.871 -42.469 1.00 65.69 251 PRO A N 1
ATOM 1886 C CA . PRO A 1 251 ? 30.594 19.644 -41.630 1.00 65.69 251 PRO A CA 1
ATOM 1887 C C . PRO A 1 251 ? 31.593 20.436 -42.479 1.00 65.69 251 PRO A C 1
ATOM 1889 O O . PRO A 1 251 ? 32.422 19.836 -43.145 1.00 65.69 251 PRO A O 1
ATOM 1892 N N . ASP A 1 252 ? 31.569 21.762 -42.390 1.00 58.19 252 ASP A N 1
ATOM 1893 C CA . ASP A 1 252 ? 32.714 22.618 -42.727 1.00 58.19 252 ASP A CA 1
ATOM 1894 C C . ASP A 1 252 ? 32.524 23.982 -42.044 1.00 58.19 252 ASP A C 1
ATOM 1896 O O . ASP A 1 252 ? 32.106 24.956 -42.662 1.00 58.19 252 ASP A O 1
ATOM 1900 N N . GLU A 1 253 ? 32.814 24.071 -40.744 1.00 60.12 253 GLU A N 1
ATOM 1901 C CA . GLU A 1 253 ? 33.255 25.351 -40.179 1.00 60.12 253 GLU A CA 1
ATOM 1902 C C . GLU A 1 253 ? 34.249 25.112 -39.040 1.00 60.12 253 GLU A C 1
ATOM 1904 O O . GLU A 1 253 ? 33.919 24.867 -37.879 1.00 60.12 253 GLU A O 1
ATOM 1909 N N . GLU A 1 254 ? 35.516 25.132 -39.436 1.00 59.66 254 GLU A N 1
ATOM 1910 C CA . GLU A 1 254 ? 36.682 25.186 -38.577 1.00 59.66 254 GLU A CA 1
ATOM 1911 C C . GLU A 1 254 ? 36.749 26.589 -37.939 1.00 59.66 254 GLU A C 1
ATOM 1913 O O . GLU A 1 254 ? 37.135 27.555 -38.595 1.00 59.66 254 GLU A O 1
ATOM 1918 N N . VAL A 1 255 ? 36.376 26.732 -36.660 1.00 57.50 255 VAL A N 1
ATOM 1919 C CA . VAL A 1 255 ? 36.698 27.943 -35.883 1.00 57.50 255 VAL A CA 1
ATOM 1920 C C . VAL A 1 255 ? 37.491 27.584 -34.634 1.00 57.50 255 VAL A C 1
ATOM 1922 O O . VAL A 1 255 ? 37.037 26.924 -33.700 1.00 57.50 255 VAL A O 1
ATOM 1925 N N . SER A 1 256 ? 38.728 28.061 -34.688 1.00 58.91 256 SER A N 1
ATOM 1926 C CA . SER A 1 256 ? 39.796 27.984 -33.707 1.00 58.91 256 SER A CA 1
ATOM 1927 C C . SER A 1 256 ? 39.464 28.649 -32.364 1.00 58.91 256 SER A C 1
ATOM 1929 O O . SER A 1 256 ? 38.919 29.747 -32.318 1.00 58.91 256 SER A O 1
ATOM 1931 N N . LEU A 1 257 ? 39.901 27.965 -31.298 1.00 53.91 257 LEU A N 1
ATOM 1932 C CA . LEU A 1 257 ? 40.414 28.425 -29.995 1.00 53.91 257 LEU A CA 1
ATOM 1933 C C . LEU A 1 257 ? 40.093 29.858 -29.517 1.00 53.91 257 LEU A C 1
ATOM 1935 O O . LEU A 1 257 ? 40.472 30.831 -30.158 1.00 53.91 257 LEU A O 1
ATOM 1939 N N . THR A 1 258 ? 39.700 30.001 -28.242 1.00 47.22 258 THR A N 1
ATOM 1940 C CA . THR A 1 258 ? 40.613 30.478 -27.170 1.00 47.22 258 THR A CA 1
ATOM 1941 C C . THR A 1 258 ? 39.938 30.633 -25.796 1.00 47.22 258 THR A C 1
ATOM 1943 O O . THR A 1 258 ? 38.754 30.916 -25.679 1.00 47.22 258 THR A O 1
ATOM 1946 N N . ALA A 1 259 ? 40.794 30.536 -24.770 1.00 48.41 259 ALA A N 1
ATOM 1947 C CA . ALA A 1 259 ? 40.701 31.140 -23.437 1.00 48.41 259 ALA A CA 1
ATOM 1948 C C . ALA A 1 259 ? 39.929 30.394 -22.332 1.00 48.41 259 ALA A C 1
ATOM 1950 O O . ALA A 1 259 ? 38.741 30.578 -22.084 1.00 48.41 259 ALA A O 1
ATOM 1951 N N . ALA A 1 260 ? 40.717 29.637 -21.564 1.00 53.53 260 ALA A N 1
ATOM 1952 C CA . ALA A 1 260 ? 40.425 29.233 -20.200 1.00 53.53 260 ALA A CA 1
ATOM 1953 C C . ALA A 1 260 ? 40.223 30.460 -19.289 1.00 53.53 260 ALA A C 1
ATOM 1955 O O . ALA A 1 260 ? 41.102 31.317 -19.183 1.00 53.53 260 ALA A O 1
ATOM 1956 N N . ALA A 1 261 ? 39.087 30.506 -18.593 1.00 57.59 261 ALA A N 1
ATOM 1957 C CA . ALA A 1 261 ? 38.830 31.446 -17.508 1.00 57.59 261 ALA A CA 1
ATOM 1958 C C . ALA A 1 261 ? 39.160 30.796 -16.144 1.00 57.59 261 ALA A C 1
ATOM 1960 O O . ALA A 1 261 ? 38.866 29.613 -15.942 1.00 57.59 261 ALA A O 1
ATOM 1961 N N . PRO A 1 262 ? 39.764 31.532 -15.194 1.00 62.38 262 PRO A N 1
ATOM 1962 C CA . PRO A 1 262 ? 40.108 31.005 -13.879 1.00 62.38 262 PRO A CA 1
ATOM 1963 C C . PRO A 1 262 ? 38.874 30.856 -12.975 1.00 62.38 262 PRO A C 1
ATOM 1965 O O . PRO A 1 262 ? 37.991 31.713 -12.936 1.00 62.38 262 PRO A O 1
ATOM 1968 N N . ARG A 1 263 ? 38.851 29.755 -12.213 1.00 58.28 263 ARG A N 1
ATOM 1969 C CA . ARG A 1 263 ? 37.858 29.445 -11.171 1.00 58.28 263 ARG A CA 1
ATOM 1970 C C . ARG A 1 263 ? 37.809 30.547 -10.096 1.00 58.28 263 ARG A C 1
ATOM 1972 O O . ARG A 1 263 ? 38.861 30.861 -9.538 1.00 58.28 263 ARG A O 1
ATOM 1979 N N . PRO A 1 264 ? 36.626 31.062 -9.715 1.00 55.53 264 PRO A N 1
ATOM 1980 C CA . PRO A 1 264 ? 36.493 31.865 -8.507 1.00 55.53 264 PRO A CA 1
ATOM 1981 C C . PRO A 1 264 ? 36.600 30.982 -7.254 1.00 55.53 264 PRO A C 1
ATOM 1983 O O . PRO A 1 264 ? 36.024 29.896 -7.174 1.00 55.53 2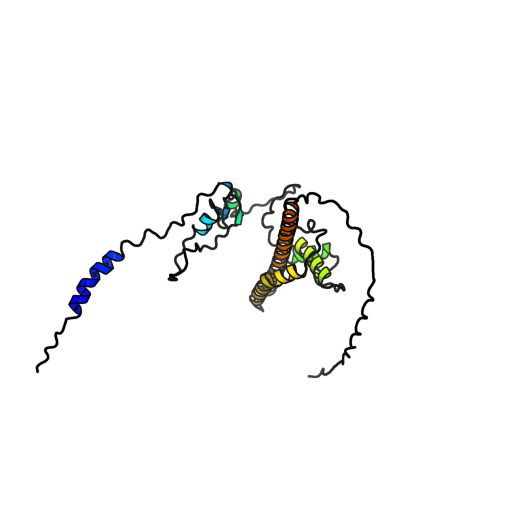64 PRO A O 1
ATOM 1986 N N . ALA A 1 265 ? 37.379 31.465 -6.287 1.00 56.19 265 ALA A N 1
ATOM 1987 C CA . ALA A 1 265 ? 37.599 30.847 -4.988 1.00 56.19 265 ALA A CA 1
ATOM 1988 C C . ALA A 1 265 ? 36.307 30.800 -4.153 1.00 56.19 265 ALA A C 1
ATOM 1990 O O . ALA A 1 265 ? 35.541 31.763 -4.109 1.00 56.19 265 ALA A O 1
ATOM 1991 N N . ALA A 1 266 ? 36.092 29.671 -3.477 1.00 60.53 266 ALA A N 1
ATOM 1992 C CA . ALA A 1 266 ? 34.982 29.456 -2.559 1.00 60.53 266 ALA A CA 1
ATOM 1993 C C . ALA A 1 266 ? 35.096 30.359 -1.311 1.00 60.53 266 ALA A C 1
ATOM 1995 O O . ALA A 1 266 ? 36.192 30.482 -0.756 1.00 60.53 266 ALA A O 1
ATOM 1996 N N . PRO A 1 267 ? 33.996 30.962 -0.823 1.00 58.56 267 PRO A N 1
ATOM 1997 C CA . PRO A 1 267 ? 33.998 31.659 0.455 1.00 58.56 267 PRO A CA 1
ATOM 1998 C C . PRO A 1 267 ? 34.019 30.663 1.624 1.00 58.56 267 PRO A C 1
ATOM 2000 O O . PRO A 1 267 ? 33.278 29.680 1.651 1.00 58.56 267 PRO A O 1
ATOM 2003 N N . ALA A 1 268 ? 34.889 30.942 2.593 1.00 52.75 268 ALA A N 1
ATOM 2004 C CA . ALA A 1 268 ? 35.024 30.205 3.841 1.00 52.75 268 ALA A CA 1
ATOM 2005 C C . ALA A 1 268 ? 33.720 30.232 4.659 1.00 52.75 268 ALA A C 1
ATOM 2007 O O . ALA A 1 268 ? 33.113 31.286 4.854 1.00 52.75 268 ALA A O 1
ATOM 2008 N N . ALA A 1 269 ? 33.311 29.065 5.159 1.00 53.56 269 ALA A N 1
ATOM 2009 C CA . ALA A 1 269 ? 32.185 28.921 6.072 1.00 53.56 269 ALA A CA 1
ATOM 2010 C C . ALA A 1 269 ? 32.516 29.511 7.462 1.00 53.56 269 ALA A C 1
ATOM 2012 O O . ALA A 1 269 ? 33.631 29.311 7.955 1.00 53.56 269 ALA A O 1
ATOM 2013 N N . PRO A 1 270 ? 31.574 30.201 8.132 1.00 56.59 270 PRO A N 1
ATOM 2014 C CA . PRO A 1 270 ? 31.759 30.643 9.507 1.00 56.59 270 PRO A CA 1
ATOM 2015 C C . PRO A 1 270 ? 31.608 29.472 10.489 1.00 56.59 270 PRO A C 1
ATOM 2017 O O . PRO A 1 270 ? 30.631 28.724 10.460 1.00 56.59 270 PRO A O 1
ATOM 2020 N N . ALA A 1 271 ? 32.583 29.344 11.388 1.00 49.78 271 ALA A N 1
ATOM 2021 C CA . ALA A 1 271 ? 32.541 28.444 12.531 1.00 49.78 271 ALA A CA 1
ATOM 2022 C C . ALA A 1 271 ? 31.408 28.855 13.487 1.00 49.78 271 ALA A C 1
ATOM 2024 O O . ALA A 1 271 ? 31.474 29.899 14.136 1.00 49.78 271 ALA A O 1
ATOM 2025 N N . VAL A 1 272 ? 30.364 28.031 13.580 1.00 53.69 272 VAL A N 1
ATOM 2026 C CA . VAL A 1 272 ? 29.312 28.176 14.591 1.00 53.69 272 VAL A CA 1
ATOM 2027 C C . VAL A 1 272 ? 29.784 27.497 15.877 1.00 53.69 272 VAL A C 1
ATOM 2029 O O . VAL A 1 272 ? 29.914 26.277 15.951 1.00 53.69 272 VAL A O 1
ATOM 2032 N N . LEU A 1 273 ? 30.059 28.321 16.887 1.00 49.06 273 LEU A N 1
ATOM 2033 C CA . LEU A 1 273 ? 30.295 27.938 18.277 1.00 49.06 273 LEU A CA 1
ATOM 2034 C C . LEU A 1 273 ? 29.035 27.279 18.864 1.00 49.06 273 LEU A C 1
ATOM 2036 O O . LEU A 1 273 ? 28.037 27.949 19.122 1.00 49.06 273 LEU A O 1
ATOM 2040 N N . LEU A 1 274 ? 29.096 25.971 19.118 1.00 49.19 274 LEU A N 1
ATOM 2041 C CA . LEU A 1 274 ? 28.151 25.264 19.982 1.00 49.19 274 LEU A CA 1
ATOM 2042 C C . LEU A 1 274 ? 28.484 25.582 21.446 1.00 49.19 274 LEU A C 1
ATOM 2044 O O . LEU A 1 274 ? 29.408 25.015 22.027 1.00 49.19 274 LEU A O 1
ATOM 2048 N N . ALA A 1 275 ? 27.724 26.500 22.042 1.00 50.88 275 ALA A N 1
ATOM 2049 C CA . ALA A 1 275 ? 27.681 26.677 23.486 1.00 50.88 275 ALA A CA 1
ATOM 2050 C C . ALA A 1 275 ? 26.801 25.576 24.099 1.00 50.88 275 ALA A C 1
ATOM 2052 O O . ALA A 1 275 ? 25.591 25.526 23.880 1.00 50.88 275 ALA A O 1
ATOM 2053 N N . ALA A 1 276 ? 27.429 24.686 24.864 1.00 43.56 276 ALA A N 1
ATOM 2054 C CA . ALA A 1 276 ? 26.752 23.714 25.705 1.00 43.56 276 ALA A CA 1
ATOM 2055 C C . ALA A 1 276 ? 26.079 24.428 26.889 1.00 43.56 276 ALA A C 1
ATOM 2057 O O . ALA A 1 276 ? 26.756 25.022 27.726 1.00 43.56 276 ALA A O 1
ATOM 2058 N N . ALA A 1 277 ? 24.753 24.340 26.980 1.00 51.00 277 ALA A N 1
ATOM 2059 C CA . ALA A 1 277 ? 24.002 24.667 28.187 1.00 51.00 277 ALA A CA 1
ATOM 2060 C C . ALA A 1 277 ? 23.538 23.357 28.837 1.00 51.00 277 ALA A C 1
ATOM 2062 O O . ALA A 1 277 ? 22.486 22.814 28.511 1.00 51.00 277 ALA A O 1
ATOM 2063 N N . ALA A 1 278 ? 24.365 22.835 29.740 1.00 54.22 278 ALA A N 1
ATOM 2064 C CA . ALA A 1 278 ? 23.967 21.823 30.705 1.00 54.22 278 ALA A CA 1
ATOM 2065 C C . ALA A 1 278 ? 23.423 22.547 31.935 1.00 54.22 278 ALA A C 1
ATOM 2067 O O . ALA A 1 278 ? 24.201 23.170 32.650 1.00 54.22 278 ALA A O 1
ATOM 2068 N N . LEU A 1 279 ? 22.115 22.479 32.191 1.00 51.28 279 LEU A N 1
ATOM 2069 C CA . LEU A 1 279 ? 21.551 22.924 33.462 1.00 51.28 279 LEU A CA 1
ATOM 2070 C C . LEU A 1 279 ? 20.301 22.109 33.836 1.00 51.28 279 LEU A C 1
ATOM 2072 O O . LEU A 1 279 ? 19.296 22.122 33.132 1.00 51.28 279 LEU A O 1
ATOM 2076 N N . LEU A 1 280 ? 20.412 21.508 35.028 1.00 47.66 280 LEU A N 1
ATOM 2077 C CA . LEU A 1 280 ? 19.364 21.205 36.012 1.00 47.66 280 LEU A CA 1
ATOM 2078 C C . LEU A 1 280 ? 18.678 19.832 35.954 1.00 47.66 280 LEU A C 1
ATOM 2080 O O . LEU A 1 280 ? 17.520 19.683 35.581 1.00 47.66 280 LEU A O 1
ATOM 2084 N N . THR A 1 281 ? 19.376 18.853 36.530 1.00 57.69 281 THR A N 1
ATOM 2085 C CA . THR A 1 281 ? 18.768 17.882 37.447 1.00 57.69 281 THR A CA 1
ATOM 2086 C C . THR A 1 281 ? 18.630 18.508 38.837 1.00 57.69 281 THR A C 1
ATOM 2088 O O . THR A 1 281 ? 19.648 18.798 39.466 1.00 57.69 281 THR A O 1
ATOM 2091 N N . ALA A 1 282 ? 17.399 18.694 39.307 1.00 57.56 282 ALA A N 1
ATOM 2092 C CA . ALA A 1 282 ? 16.983 18.570 40.710 1.00 57.56 282 ALA A CA 1
ATOM 2093 C C . ALA A 1 282 ? 15.515 18.991 40.796 1.00 57.56 282 ALA A C 1
ATOM 2095 O O . ALA A 1 282 ? 15.265 20.180 40.666 1.00 57.56 282 ALA A O 1
ATOM 2096 N N . TRP A 1 283 ? 14.597 18.032 40.939 1.00 51.84 283 TRP A N 1
ATOM 2097 C CA . TRP A 1 283 ? 13.401 18.009 41.801 1.00 51.84 283 TRP A CA 1
ATOM 2098 C C . TRP A 1 283 ? 12.781 16.613 41.683 1.00 51.84 283 TRP A C 1
ATOM 2100 O O . TRP A 1 283 ? 12.630 16.137 40.535 1.00 51.84 283 TRP A O 1
#